Protein AF-A0A8C4NFA5-F1 (afdb_monomer_lite)

Secondary structure (DSSP, 8-state):
-HHHHHHHHHHHHHHHHHHHHHHHHHTTS--S-----PPP-------THHHHHHHHHHHHHHHHHHHHHHHHHHHHHHHHHHHHHHHHHHHHHHHHHHHHHHHHHHHHHHHHHHHHHHHHHHHHHHHHHHHHHHHHHHHHHHHHHHHHHHHHHHHHHHHHHHHHHHHHHHHHHHHHHHHHHHHHHHHHHHHHHHHHHHHHHHHHHHHHHHHHHHHHHSSPPPTTS----S--------HHHHTT--SS-HHHHHHHHHHHHTT-------------------------------------------------------------------------------------------

Radius of gyration: 75.17 Å; chains: 1; bounding box: 150×69×219 Å

Sequence (354 aa):
MLESFRERLVVVQQELTSGLKTLSEKSRDAKLKKHVQKPPREAGAGSASGAGAGILHRYEKSWAELQRQTDACAHFGEVVDENFQRLLEFVEKQWDKSKQLKHELQQLPTLSSELDAVALSLGKVAALCEEAEAQLVVLEDLCEECESRQRCGALDRDVEDGREVFRRKREALNGQLAGEHAGRVRDAERCQQRKLRERQKFFEEAFQQDVEHYLSAGLLYSYTDRQALGSISSMEVNVDLLEQMDILDNSDQEALDVFLNGGADGTSEATGPDSSQENSLEAPGPEQSRCSASSSSTLTPTSNPTSPAITTLCRPSTWEGNDRPTVQPLAEDVVVEDIVADSAATESDDCETA

Foldseek 3Di:
DVVVVVVVVVVVVVVVVVVVVVVVVVVPPPDDDPDDDDDDDDDDDDDPVVPVVVVVVVVVVVVVVVVVVVVVVVVVVVVVVVVVVVVVVVVVVVVVVVVVVVVVVVCVVVVVVVVVVVVVVVVVVVVVVVVVVVVVVVVVVVVVVVVVVVVVVVVVVVVVVVVVVVVVVVVVVVVVVVVVVVVVVVVVVVVVVVVVVVVVVVVVVVVVVQVVCCVVVVDGDDPPDDDDPPDPDDPPPPPVVVVVPPVDPVVVVVVVCCVVCVVDDDDDDDDDDDDDDDDDDDDDDDDDDDDDDDDDDDDDDDDDDDDDDDDDDDDDDDDDDDDDDDDDDDDDDDDDDDDDDDDDDDDDDDDDDD

pLDDT: mean 71.05, std 25.72, range [28.88, 98.75]

Structure (mmCIF, N/CA/C/O backbone):
data_AF-A0A8C4NFA5-F1
#
_entry.id   AF-A0A8C4NFA5-F1
#
loop_
_atom_site.group_PDB
_atom_site.id
_atom_site.type_symbol
_atom_site.label_atom_id
_atom_site.label_alt_id
_atom_site.label_comp_id
_atom_site.label_asym_id
_atom_site.label_entity_id
_atom_site.label_seq_id
_atom_site.pdbx_PDB_ins_code
_atom_site.Cartn_x
_atom_site.Cartn_y
_atom_site.Cartn_z
_atom_site.occupancy
_atom_site.B_iso_or_equiv
_atom_site.auth_seq_id
_atom_site.auth_comp_id
_atom_site.auth_asym_id
_atom_site.auth_atom_id
_atom_site.pdbx_PDB_model_num
ATOM 1 N N . MET A 1 1 ? 8.957 9.628 -51.117 1.00 54.47 1 MET A N 1
ATOM 2 C CA . MET A 1 1 ? 10.379 10.073 -51.113 1.00 54.47 1 MET A CA 1
ATOM 3 C C . MET A 1 1 ? 11.171 9.400 -52.229 1.00 54.47 1 MET A C 1
ATOM 5 O O . MET A 1 1 ? 11.945 10.088 -52.880 1.00 54.47 1 MET A O 1
ATOM 9 N N . LEU A 1 2 ? 10.971 8.100 -52.486 1.00 63.25 2 LEU A N 1
ATOM 10 C CA . LEU A 1 2 ? 11.658 7.391 -53.572 1.00 63.25 2 LEU A CA 1
ATOM 11 C C . LEU A 1 2 ? 11.249 7.876 -54.981 1.00 63.25 2 LEU A C 1
ATOM 13 O O . LEU A 1 2 ? 12.116 7.906 -55.852 1.00 63.25 2 LEU A O 1
ATOM 17 N N . GLU A 1 3 ? 10.011 8.355 -55.191 1.00 68.62 3 GLU A N 1
ATOM 18 C CA . GLU A 1 3 ? 9.575 9.029 -56.435 1.00 68.62 3 GLU A CA 1
ATOM 19 C C . GLU A 1 3 ? 10.584 10.076 -56.905 1.00 68.62 3 GLU A C 1
ATOM 21 O O . GLU A 1 3 ? 11.129 9.949 -57.997 1.00 68.62 3 GLU A O 1
ATOM 26 N N . SER A 1 4 ? 10.913 11.061 -56.063 1.00 73.19 4 SER A N 1
ATOM 27 C CA . SER A 1 4 ? 11.771 12.171 -56.489 1.00 73.19 4 SER A CA 1
ATOM 28 C C . SER A 1 4 ? 13.230 11.768 -56.691 1.00 73.19 4 SER A C 1
ATOM 30 O O . SER A 1 4 ? 13.986 12.517 -57.307 1.00 73.19 4 SER A O 1
ATOM 32 N N . PHE A 1 5 ? 13.658 10.596 -56.209 1.00 80.38 5 PHE A N 1
ATOM 33 C CA . PHE A 1 5 ? 14.942 10.011 -56.602 1.00 80.38 5 PHE A CA 1
ATOM 34 C C . PHE A 1 5 ? 14.840 9.342 -57.980 1.00 80.38 5 PHE A C 1
ATOM 36 O O . PHE A 1 5 ? 15.691 9.574 -58.836 1.00 80.38 5 PHE A O 1
ATOM 43 N N . ARG A 1 6 ? 13.764 8.584 -58.234 1.00 83.88 6 ARG A N 1
ATOM 44 C CA . ARG A 1 6 ? 13.480 7.955 -59.534 1.00 83.88 6 ARG A CA 1
ATOM 45 C C . ARG A 1 6 ? 13.313 8.989 -60.654 1.00 83.88 6 ARG A C 1
ATOM 47 O O . ARG A 1 6 ? 13.860 8.798 -61.734 1.00 83.88 6 ARG A O 1
ATOM 54 N N . GLU A 1 7 ? 12.613 10.088 -60.393 1.00 86.00 7 GLU A N 1
ATOM 55 C CA . GLU A 1 7 ? 12.450 11.216 -61.320 1.00 86.00 7 GLU A CA 1
ATOM 56 C C . GLU A 1 7 ? 13.800 11.857 -61.663 1.00 86.00 7 GLU A C 1
ATOM 58 O O . GLU A 1 7 ? 14.141 11.984 -62.839 1.00 86.00 7 GLU A O 1
ATOM 63 N N . ARG A 1 8 ? 14.620 12.177 -60.649 1.00 85.31 8 ARG A N 1
ATOM 64 C CA . ARG A 1 8 ? 15.973 12.722 -60.855 1.00 85.31 8 ARG A CA 1
ATOM 65 C C . ARG A 1 8 ? 16.880 11.756 -61.623 1.00 85.31 8 ARG A C 1
ATOM 67 O O . ARG A 1 8 ? 17.633 12.206 -62.482 1.00 85.31 8 ARG A O 1
ATOM 74 N N . LEU A 1 9 ? 16.768 10.446 -61.392 1.00 85.50 9 LEU A N 1
ATOM 75 C CA . LEU A 1 9 ? 17.510 9.436 -62.152 1.00 85.50 9 LEU A CA 1
ATOM 76 C C . LEU A 1 9 ? 17.113 9.427 -63.641 1.00 85.50 9 LEU A C 1
ATOM 78 O O . LEU A 1 9 ? 17.987 9.353 -64.503 1.00 85.50 9 LEU A O 1
ATOM 82 N N . VAL A 1 10 ? 15.817 9.556 -63.955 1.00 84.25 10 VAL A N 1
ATOM 83 C CA . VAL A 1 10 ? 15.324 9.643 -65.344 1.00 84.25 10 VAL A CA 1
ATOM 84 C C . VAL A 1 10 ? 15.795 10.928 -66.031 1.00 84.25 10 VAL A C 1
ATOM 86 O O . VAL A 1 10 ? 16.193 10.869 -67.194 1.00 84.25 10 VAL A O 1
ATOM 89 N N . VAL A 1 11 ? 15.819 12.067 -65.329 1.00 85.81 11 VAL A N 1
ATOM 90 C CA . VAL A 1 11 ? 16.368 13.329 -65.867 1.00 85.81 11 VAL A CA 1
ATOM 91 C C . VAL A 1 11 ? 17.857 13.178 -66.199 1.00 85.81 11 VAL A C 1
ATOM 93 O O . VAL A 1 11 ? 18.251 13.429 -67.336 1.00 85.81 11 VAL A O 1
ATOM 96 N N . VAL A 1 12 ? 18.671 12.664 -65.270 1.00 85.69 12 VAL A N 1
ATOM 97 C CA . VAL A 1 12 ? 20.110 12.417 -65.503 1.00 85.69 12 VAL A CA 1
ATOM 98 C C . VAL A 1 12 ? 20.336 11.440 -66.667 1.00 85.69 12 VAL A C 1
ATOM 100 O O . VAL A 1 12 ? 21.230 11.646 -67.490 1.00 85.69 12 VAL A O 1
ATOM 103 N N . GLN A 1 13 ? 19.500 10.405 -66.800 1.00 83.50 13 GLN A N 1
ATOM 104 C CA . GLN A 1 13 ? 19.561 9.474 -67.930 1.00 83.50 13 GLN A CA 1
ATOM 105 C C . GLN A 1 13 ? 19.227 10.159 -69.270 1.00 83.50 13 GLN A C 1
ATOM 107 O O . GLN A 1 13 ? 19.862 9.859 -70.287 1.00 83.50 13 GLN A O 1
ATOM 112 N N . GLN A 1 14 ? 18.269 11.091 -69.295 1.00 82.56 14 GLN A N 1
ATOM 113 C CA . GLN A 1 14 ? 17.952 11.881 -70.489 1.00 82.56 14 GLN A CA 1
ATOM 114 C C . GLN A 1 14 ? 19.078 12.858 -70.855 1.00 82.56 14 GLN A C 1
ATOM 116 O O . GLN A 1 14 ? 19.437 12.926 -72.032 1.00 82.56 14 GLN A O 1
ATOM 121 N N . GLU A 1 15 ? 19.678 13.551 -69.883 1.00 84.06 15 GLU A N 1
ATOM 122 C CA . GLU A 1 15 ? 20.789 14.487 -70.120 1.00 84.06 15 GLU A CA 1
ATOM 123 C C . GLU A 1 15 ? 22.065 13.784 -70.605 1.00 84.06 15 GLU A C 1
ATOM 125 O O . GLU A 1 15 ? 22.699 14.240 -71.557 1.00 84.06 15 GLU A O 1
ATOM 130 N N . LEU A 1 16 ? 22.403 12.614 -70.052 1.00 79.88 16 LEU A N 1
ATOM 131 C CA . LEU A 1 16 ? 23.483 11.779 -70.593 1.00 79.88 16 LEU A CA 1
ATOM 132 C C . LEU A 1 16 ? 23.184 11.328 -72.033 1.00 79.88 16 LEU A C 1
ATOM 134 O O . LEU A 1 16 ? 24.069 11.341 -72.890 1.00 79.88 16 LEU A O 1
ATOM 138 N N . THR A 1 17 ? 21.929 10.980 -72.333 1.00 78.75 17 THR A N 1
ATOM 139 C CA . THR A 1 17 ? 21.516 10.534 -73.674 1.00 78.75 17 THR A CA 1
ATOM 140 C C . THR A 1 17 ? 21.526 11.674 -74.705 1.00 78.75 17 THR A C 1
ATOM 142 O O . THR A 1 17 ? 21.857 11.441 -75.871 1.00 78.75 17 THR A O 1
ATOM 145 N N . SER A 1 18 ? 21.189 12.909 -74.319 1.00 74.81 18 SER A N 1
ATOM 146 C CA . SER A 1 18 ? 21.261 14.085 -75.202 1.00 74.81 18 SER A CA 1
ATOM 147 C C . SER A 1 18 ? 22.700 14.596 -75.366 1.00 74.81 18 SER A C 1
ATOM 149 O O . SER A 1 18 ? 23.118 14.901 -76.488 1.00 74.81 18 SER A O 1
ATOM 151 N N . GLY A 1 19 ? 23.502 14.577 -74.297 1.00 75.50 19 GLY A N 1
ATOM 152 C CA . GLY A 1 19 ? 24.940 14.848 -74.339 1.00 75.50 19 GLY A CA 1
ATOM 153 C C . GLY A 1 19 ? 25.680 13.907 -75.295 1.00 75.50 19 GLY A C 1
ATOM 154 O O . GLY A 1 19 ? 26.418 14.363 -76.169 1.00 75.50 19 GLY A O 1
ATOM 155 N N . LEU A 1 20 ? 25.409 12.599 -75.226 1.00 73.81 20 LEU A N 1
ATOM 156 C CA . LEU A 1 20 ? 26.038 11.622 -76.121 1.00 73.81 20 LEU A CA 1
ATOM 157 C C . LEU A 1 20 ? 25.644 11.831 -77.596 1.00 73.81 20 LEU A C 1
ATOM 159 O O . LEU A 1 20 ? 26.489 11.702 -78.485 1.00 73.81 20 LEU A O 1
ATOM 163 N N . LYS A 1 21 ? 24.387 12.209 -77.874 1.00 72.75 21 LYS A N 1
ATOM 164 C CA . LYS A 1 21 ? 23.922 12.535 -79.236 1.00 72.75 21 LYS A CA 1
ATOM 165 C C . LYS A 1 21 ? 24.645 13.755 -79.810 1.00 72.75 21 LYS A C 1
ATOM 167 O O . LYS A 1 21 ? 25.192 13.663 -80.905 1.00 72.75 21 LYS A O 1
ATOM 172 N N . THR A 1 22 ? 24.727 14.855 -79.059 1.00 64.88 22 THR A N 1
ATOM 173 C CA . THR A 1 22 ? 25.394 16.089 -79.527 1.00 64.88 22 THR A CA 1
ATOM 174 C C . THR A 1 22 ? 26.915 15.949 -79.691 1.00 64.88 22 THR A C 1
ATOM 176 O O . THR A 1 22 ? 27.519 16.687 -80.472 1.00 64.88 22 THR A O 1
ATOM 179 N N . LEU A 1 23 ? 27.548 14.980 -79.017 1.00 53.53 23 LEU A N 1
ATOM 180 C CA . LEU A 1 23 ? 28.933 14.572 -79.284 1.00 53.53 23 LEU A CA 1
ATOM 181 C C . LEU A 1 23 ? 29.053 13.675 -80.529 1.00 53.53 23 LEU A C 1
ATOM 183 O O . LEU A 1 23 ? 29.966 13.864 -81.333 1.00 53.53 23 LEU A O 1
ATOM 187 N N . SER A 1 24 ? 28.122 12.734 -80.725 1.00 58.88 24 SER A N 1
ATOM 188 C CA . SER A 1 24 ? 28.089 11.854 -81.903 1.00 58.88 24 SER A CA 1
ATOM 189 C C . SER A 1 24 ? 27.888 12.633 -83.209 1.00 58.88 24 SER A C 1
ATOM 191 O O . SER A 1 24 ? 28.527 12.334 -84.218 1.00 58.88 24 SER A O 1
ATOM 193 N N . GLU A 1 25 ? 27.055 13.671 -83.185 1.00 53.72 25 GLU A N 1
ATOM 194 C CA . GLU A 1 25 ? 26.749 14.516 -84.343 1.00 53.72 25 GLU A CA 1
ATOM 195 C C . GLU A 1 25 ? 27.995 15.283 -84.824 1.00 53.72 25 GLU A C 1
ATOM 197 O O . GLU A 1 25 ? 28.396 15.155 -85.982 1.00 53.72 25 GLU A O 1
ATOM 202 N N . LYS A 1 26 ? 28.726 15.921 -83.895 1.00 56.84 26 LYS A N 1
ATOM 203 C CA . LYS A 1 26 ? 30.009 16.609 -84.158 1.00 56.84 26 LYS A CA 1
ATOM 204 C C . LYS A 1 26 ? 31.111 15.701 -84.722 1.00 56.84 26 LYS A C 1
ATOM 206 O O . LYS A 1 26 ? 32.089 16.204 -85.271 1.00 56.84 26 LYS A O 1
ATOM 211 N N . SER A 1 27 ? 30.976 14.377 -84.613 1.00 48.59 27 SER A N 1
ATOM 212 C CA . SER A 1 27 ? 31.924 13.420 -85.196 1.00 48.59 27 SER A CA 1
ATOM 213 C C . SER A 1 27 ? 31.733 13.220 -86.709 1.00 48.59 27 SER A C 1
ATOM 215 O O . SER A 1 27 ? 32.665 12.756 -87.372 1.00 48.59 27 SER A O 1
ATOM 217 N N . ARG A 1 28 ? 30.564 13.557 -87.280 1.00 52.34 28 ARG A N 1
ATOM 218 C CA . ARG A 1 28 ? 30.218 13.210 -88.674 1.00 52.34 28 ARG A CA 1
ATOM 219 C C . ARG A 1 28 ? 30.676 14.253 -89.701 1.00 52.34 28 ARG A C 1
ATOM 221 O O . ARG A 1 28 ? 31.079 13.861 -90.794 1.00 52.34 28 ARG A O 1
ATOM 228 N N . ASP A 1 29 ? 30.720 15.535 -89.337 1.00 46.94 29 ASP A N 1
ATOM 229 C CA . ASP A 1 29 ? 31.103 16.638 -90.242 1.00 46.94 29 ASP A CA 1
ATOM 230 C C . ASP A 1 29 ? 32.620 16.836 -90.430 1.00 46.94 29 ASP A C 1
ATOM 232 O O . ASP A 1 29 ? 33.057 17.623 -91.270 1.00 46.94 29 ASP A O 1
ATOM 236 N N . ALA A 1 30 ? 33.463 16.080 -89.722 1.00 45.16 30 ALA A N 1
ATOM 237 C CA . ALA A 1 30 ? 34.927 16.179 -89.795 1.00 45.16 30 ALA A CA 1
ATOM 238 C C . ALA A 1 30 ? 35.555 15.606 -91.097 1.00 45.16 30 ALA A C 1
ATOM 240 O O . ALA A 1 30 ? 36.697 15.136 -91.091 1.00 45.16 30 ALA A O 1
ATOM 241 N N . LYS A 1 31 ? 34.828 15.610 -92.226 1.00 48.91 31 LYS A N 1
ATOM 242 C CA . LYS A 1 31 ? 35.268 15.044 -93.516 1.00 48.91 31 LYS A CA 1
ATOM 243 C C . LYS A 1 31 ? 34.867 15.879 -94.743 1.00 48.91 31 LYS A C 1
ATOM 245 O O . LYS A 1 31 ? 34.030 15.446 -95.525 1.00 48.91 31 LYS A O 1
ATOM 250 N N . LEU A 1 32 ? 35.580 16.981 -95.006 1.00 50.31 32 LEU A N 1
ATOM 251 C CA . LEU A 1 32 ? 36.125 17.283 -96.348 1.00 50.31 32 LEU A CA 1
ATOM 252 C C . LEU A 1 32 ? 37.180 18.413 -96.307 1.00 50.31 32 LEU A C 1
ATOM 254 O O . LEU A 1 32 ? 37.221 19.194 -95.366 1.00 50.31 32 LEU A O 1
ATOM 258 N N . LYS A 1 33 ? 38.002 18.515 -97.368 1.00 41.97 33 LYS A N 1
ATOM 259 C CA . LYS A 1 33 ? 39.080 19.514 -97.602 1.00 41.97 33 LYS A CA 1
ATOM 260 C C . LYS A 1 33 ? 40.371 19.388 -96.765 1.00 41.97 33 LYS A C 1
ATOM 262 O O . LYS A 1 33 ? 40.775 20.318 -96.074 1.00 41.97 33 LYS A O 1
ATOM 267 N N . LYS A 1 34 ? 41.145 18.318 -96.992 1.00 42.59 34 LYS A N 1
ATOM 268 C CA . LYS A 1 34 ? 42.612 18.375 -96.811 1.00 42.59 34 LYS A CA 1
ATOM 269 C C . LYS A 1 34 ? 43.260 18.880 -98.107 1.00 42.59 34 LYS A C 1
ATOM 271 O O . LYS A 1 34 ? 43.499 18.098 -99.023 1.00 42.59 34 LYS A O 1
ATOM 276 N N . HIS A 1 35 ? 43.483 20.191 -98.209 1.00 35.03 35 HIS A N 1
ATOM 277 C CA . HIS A 1 35 ? 44.124 20.807 -99.378 1.00 35.03 35 HIS A CA 1
ATOM 278 C C . HIS A 1 35 ? 45.568 20.301 -99.525 1.00 35.03 35 HIS A C 1
ATOM 280 O O . HIS A 1 35 ? 46.355 20.377 -98.583 1.00 35.03 35 HIS A O 1
ATOM 286 N N . VAL A 1 36 ? 45.942 19.815 -100.710 1.00 43.31 36 VAL A N 1
ATOM 287 C CA . VAL A 1 36 ? 47.321 19.395 -100.995 1.00 43.31 36 VAL A CA 1
ATOM 288 C C . VAL A 1 36 ? 48.188 20.632 -101.221 1.00 43.31 36 VAL A C 1
ATOM 290 O O . VAL A 1 36 ? 47.992 21.357 -102.192 1.00 43.31 36 VAL A O 1
ATOM 293 N N . GLN A 1 37 ? 49.164 20.873 -100.348 1.00 41.41 37 GLN A N 1
ATOM 294 C CA . GLN A 1 37 ? 50.324 21.707 -100.666 1.00 41.41 37 GLN A CA 1
ATOM 295 C C . GLN A 1 37 ? 51.591 20.864 -100.509 1.00 41.41 37 GLN A C 1
ATOM 297 O O . GLN A 1 37 ? 51.760 20.155 -99.517 1.00 41.41 37 GLN A O 1
ATOM 302 N N . LYS A 1 38 ? 52.464 20.918 -101.519 1.00 40.91 38 LYS A N 1
ATOM 303 C CA . LYS A 1 38 ? 53.808 20.335 -101.459 1.00 40.91 38 LYS A CA 1
ATOM 304 C C . LYS A 1 38 ? 54.708 21.230 -100.595 1.00 40.91 38 LYS A C 1
ATOM 306 O O . LYS A 1 38 ? 54.716 22.435 -100.847 1.00 40.91 38 LYS A O 1
ATOM 311 N N . PRO A 1 39 ? 55.556 20.687 -99.707 1.00 46.69 39 PRO A N 1
ATOM 312 C CA . PRO A 1 39 ? 56.836 21.326 -99.429 1.00 46.69 39 PRO A CA 1
ATOM 313 C C . PRO A 1 39 ? 57.762 21.191 -100.663 1.00 46.69 39 PRO A C 1
ATOM 315 O O . PRO A 1 39 ? 57.641 20.207 -101.404 1.00 46.69 39 PRO A O 1
ATOM 318 N N . PRO A 1 40 ? 58.679 22.144 -100.918 1.00 44.56 40 PRO A N 1
ATOM 319 C CA . PRO A 1 40 ? 59.698 22.010 -101.960 1.00 44.56 40 PRO A CA 1
ATOM 320 C C . PRO A 1 40 ? 60.641 20.819 -101.736 1.00 44.56 40 PRO A C 1
ATOM 322 O O . PRO A 1 40 ? 60.673 20.207 -100.668 1.00 44.56 40 PRO A O 1
ATOM 325 N N . ARG A 1 41 ? 61.410 20.486 -102.774 1.00 44.88 41 ARG A N 1
ATOM 326 C CA . ARG A 1 41 ? 62.263 19.297 -102.854 1.00 44.88 41 ARG A CA 1
ATOM 327 C C . ARG A 1 41 ? 63.715 19.717 -103.096 1.00 44.88 41 ARG A C 1
ATOM 329 O O . ARG A 1 41 ? 63.931 20.615 -103.899 1.00 44.88 41 ARG A O 1
ATOM 336 N N . GLU A 1 42 ? 64.649 18.997 -102.465 1.00 40.41 42 GLU A N 1
ATOM 337 C CA . GLU A 1 42 ? 66.115 19.112 -102.623 1.00 40.41 42 GLU A CA 1
ATOM 338 C C . GLU A 1 42 ? 66.742 20.458 -102.155 1.00 40.41 42 GLU A C 1
ATOM 340 O O . GLU A 1 42 ? 66.080 21.486 -102.116 1.00 40.41 42 GLU A O 1
ATOM 345 N N . ALA A 1 43 ? 67.999 20.522 -101.694 1.00 40.84 43 ALA A N 1
ATOM 346 C CA . ALA A 1 43 ? 69.003 19.472 -101.468 1.00 40.84 43 ALA A CA 1
ATOM 347 C C . ALA A 1 43 ? 69.728 19.669 -100.117 1.00 40.84 43 ALA A C 1
ATOM 349 O O . ALA A 1 43 ? 69.854 20.787 -99.626 1.00 40.84 43 ALA A O 1
ATOM 350 N N . GLY A 1 44 ? 70.244 18.581 -99.533 1.00 39.03 44 GLY A N 1
ATOM 351 C CA . GLY A 1 44 ? 70.988 18.612 -98.268 1.00 39.03 44 GLY A CA 1
ATOM 352 C C . GLY A 1 44 ? 71.562 17.242 -97.915 1.00 39.03 44 GLY A C 1
ATOM 353 O O . GLY A 1 44 ? 70.943 16.474 -97.184 1.00 39.03 44 GLY A O 1
ATOM 354 N N . ALA A 1 45 ? 72.724 16.903 -98.478 1.00 49.38 45 ALA A N 1
ATOM 355 C CA . ALA A 1 45 ? 73.351 15.595 -98.298 1.00 49.38 45 ALA A CA 1
ATOM 356 C C . ALA A 1 45 ? 74.033 15.473 -96.918 1.00 49.38 45 ALA A C 1
ATOM 358 O O . ALA A 1 45 ? 75.214 15.774 -96.769 1.00 49.38 45 ALA A O 1
ATOM 359 N N . GLY A 1 46 ? 73.281 15.016 -95.913 1.00 45.47 46 GLY A N 1
ATOM 360 C CA . GLY A 1 46 ? 73.780 14.676 -94.577 1.00 45.47 46 GLY A CA 1
ATOM 361 C C . GLY A 1 46 ? 73.399 13.244 -94.196 1.00 45.47 46 GLY A C 1
ATOM 362 O O . GLY A 1 46 ? 72.219 12.913 -94.195 1.00 45.47 46 GLY A O 1
ATOM 363 N N . SER A 1 47 ? 74.407 12.410 -93.914 1.00 52.00 47 SER A N 1
ATOM 364 C CA . SER A 1 47 ? 74.355 10.971 -93.578 1.00 52.00 47 SER A CA 1
ATOM 365 C C . SER A 1 47 ? 72.974 10.350 -93.286 1.00 52.00 47 SER A C 1
ATOM 367 O O . SER A 1 47 ? 72.351 10.607 -92.252 1.00 52.00 47 SER A O 1
ATOM 369 N N . ALA A 1 48 ? 72.566 9.393 -94.130 1.00 55.50 48 ALA A N 1
ATOM 370 C CA . ALA A 1 48 ? 71.348 8.595 -93.945 1.00 55.50 48 ALA A CA 1
ATOM 371 C C . ALA A 1 48 ? 71.317 7.782 -92.628 1.00 55.50 48 ALA A C 1
ATOM 373 O O . ALA A 1 48 ? 70.249 7.335 -92.209 1.00 55.50 48 ALA A O 1
ATOM 374 N N . SER A 1 49 ? 72.456 7.642 -91.936 1.00 57.19 49 SER A N 1
ATOM 375 C CA . SER A 1 49 ? 72.556 6.959 -90.639 1.00 57.19 49 SER A CA 1
ATOM 376 C C . SER A 1 49 ? 71.742 7.623 -89.516 1.00 57.19 49 SER A C 1
ATOM 378 O O . SER A 1 49 ? 71.460 6.971 -88.514 1.00 57.19 49 SER A O 1
ATOM 380 N N . GLY A 1 50 ? 71.354 8.899 -89.652 1.00 62.50 50 GLY A N 1
ATOM 381 C CA . GLY A 1 50 ? 70.572 9.610 -88.629 1.00 62.50 50 GLY A CA 1
ATOM 382 C C . GLY A 1 50 ? 69.065 9.311 -88.638 1.00 62.50 50 GLY A C 1
ATOM 383 O O . GLY A 1 50 ? 68.398 9.473 -87.616 1.00 62.50 50 GLY A O 1
ATOM 384 N N . ALA A 1 51 ? 68.508 8.858 -89.767 1.00 70.19 51 ALA A N 1
ATOM 385 C CA . ALA A 1 51 ? 67.056 8.739 -89.935 1.00 70.19 51 ALA A CA 1
ATOM 386 C C . ALA A 1 51 ? 66.432 7.654 -89.037 1.00 70.19 51 ALA A C 1
ATOM 388 O O . ALA A 1 51 ? 65.385 7.882 -88.432 1.00 70.19 51 ALA A O 1
ATOM 389 N N . GLY A 1 52 ? 67.097 6.500 -88.900 1.00 80.00 52 GLY A N 1
ATOM 390 C CA . GLY A 1 52 ? 66.646 5.412 -88.023 1.00 80.00 52 GLY A CA 1
ATOM 391 C C . GLY A 1 52 ? 66.644 5.808 -86.543 1.00 80.00 52 GLY A C 1
ATOM 392 O O . GLY A 1 52 ? 65.657 5.580 -85.848 1.00 80.00 52 GLY A O 1
ATOM 393 N N . ALA A 1 53 ? 67.698 6.491 -86.082 1.00 83.81 53 ALA A N 1
ATOM 394 C CA . ALA A 1 53 ? 67.787 7.000 -84.712 1.00 83.81 53 ALA A CA 1
ATOM 395 C C . ALA A 1 53 ? 66.665 8.008 -84.396 1.00 83.81 53 ALA A C 1
ATOM 397 O O . ALA A 1 53 ? 66.029 7.923 -83.348 1.00 83.81 53 ALA A O 1
ATOM 398 N N . GLY A 1 54 ? 66.348 8.909 -85.336 1.00 86.94 54 GLY A N 1
ATOM 399 C CA . GLY A 1 54 ? 65.241 9.862 -85.193 1.00 86.94 54 GLY A CA 1
ATOM 400 C C . GLY A 1 54 ? 63.844 9.224 -85.150 1.00 86.94 54 GLY A C 1
ATOM 401 O O . GLY A 1 54 ? 62.917 9.835 -84.616 1.00 86.94 54 GLY A O 1
ATOM 402 N N . ILE A 1 55 ? 63.681 8.008 -85.683 1.00 88.25 55 ILE A N 1
ATOM 403 C CA . ILE A 1 55 ? 62.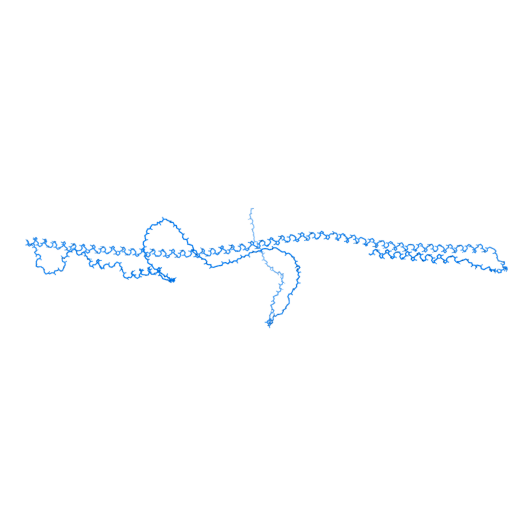447 7.213 -85.572 1.00 88.25 55 ILE A CA 1
ATOM 404 C C . ILE A 1 55 ? 62.409 6.475 -84.227 1.00 88.25 55 ILE A C 1
ATOM 406 O O . ILE A 1 55 ? 61.399 6.551 -83.531 1.00 88.25 55 ILE A O 1
ATOM 410 N N . LEU A 1 56 ? 63.509 5.828 -83.826 1.00 91.81 56 LEU A N 1
ATOM 411 C CA . LEU A 1 56 ? 63.616 5.132 -82.538 1.00 91.81 56 LEU A CA 1
ATOM 412 C C . LEU A 1 56 ? 63.360 6.078 -81.359 1.00 91.81 56 LEU A C 1
ATOM 414 O O . LEU A 1 56 ? 62.461 5.812 -80.571 1.00 91.81 56 LEU A O 1
ATOM 418 N N . HIS A 1 57 ? 64.023 7.237 -81.315 1.00 90.75 57 HIS A N 1
ATOM 419 C CA . HIS A 1 57 ? 63.823 8.254 -80.272 1.00 90.75 57 HIS A CA 1
ATOM 420 C C . HIS A 1 57 ? 62.378 8.806 -80.219 1.00 90.75 57 HIS A C 1
ATOM 422 O O . HIS A 1 57 ? 61.891 9.228 -79.170 1.00 90.75 57 HIS A O 1
ATOM 428 N N . ARG A 1 58 ? 61.634 8.784 -81.339 1.00 92.44 58 ARG A N 1
ATOM 429 C CA . ARG A 1 58 ? 60.197 9.129 -81.345 1.00 92.44 58 ARG A CA 1
ATOM 430 C C . ARG A 1 58 ? 59.338 8.034 -80.718 1.00 92.44 58 ARG A C 1
ATOM 432 O O . ARG A 1 58 ? 58.408 8.369 -79.983 1.00 92.44 58 ARG A O 1
ATOM 439 N N . TYR A 1 59 ? 59.627 6.763 -80.999 1.00 94.38 59 TYR A N 1
ATOM 440 C CA . TYR A 1 59 ? 58.936 5.637 -80.365 1.00 94.38 59 TYR A CA 1
ATOM 441 C C . TYR A 1 59 ? 59.273 5.536 -78.878 1.00 94.38 59 TYR A C 1
ATOM 443 O O . TYR A 1 59 ? 58.354 5.435 -78.077 1.00 94.38 59 TYR A O 1
ATOM 451 N N . GLU A 1 60 ? 60.545 5.675 -78.508 1.00 94.88 60 GLU A N 1
ATOM 452 C CA . GLU A 1 60 ? 61.033 5.772 -77.127 1.00 94.88 60 GLU A CA 1
ATOM 453 C C . GLU A 1 60 ? 60.282 6.859 -76.347 1.00 94.88 60 GLU A C 1
ATOM 455 O O . GLU A 1 60 ? 59.648 6.567 -75.335 1.00 94.88 60 GLU A O 1
ATOM 460 N N . LYS A 1 61 ? 60.238 8.095 -76.867 1.00 95.19 61 LYS A N 1
ATOM 461 C CA . LYS A 1 61 ? 59.495 9.192 -76.229 1.00 95.19 61 LYS A CA 1
ATOM 462 C C . LYS A 1 61 ? 57.985 8.934 -76.148 1.00 95.19 61 LYS A C 1
ATOM 464 O O . LYS A 1 61 ? 57.362 9.313 -75.160 1.00 95.19 61 LYS A O 1
ATOM 469 N N . SER A 1 62 ? 57.387 8.315 -77.167 1.00 94.25 62 SER A N 1
ATOM 470 C CA . SER A 1 62 ? 55.947 7.999 -77.166 1.00 94.25 62 SER A CA 1
ATOM 471 C C . SER A 1 62 ? 55.606 6.860 -76.200 1.00 94.25 62 SER A C 1
ATOM 473 O O . SER A 1 62 ? 54.544 6.879 -75.589 1.00 94.25 62 SER A O 1
ATOM 475 N N . TRP A 1 63 ? 56.509 5.893 -76.037 1.00 95.94 63 TRP A N 1
ATOM 476 C CA . TRP A 1 63 ? 56.375 4.783 -75.098 1.00 95.94 63 TRP A CA 1
ATOM 477 C C . TRP A 1 63 ? 56.580 5.246 -73.653 1.00 95.94 63 TRP A C 1
ATOM 479 O O . TRP A 1 63 ? 55.754 4.934 -72.803 1.00 95.94 63 TRP A O 1
ATOM 489 N N . ALA A 1 64 ? 57.589 6.083 -73.392 1.00 96.12 64 ALA A N 1
ATOM 490 C CA . ALA A 1 64 ? 57.794 6.711 -72.088 1.00 96.12 64 ALA A CA 1
ATOM 491 C C . ALA A 1 64 ? 56.600 7.592 -71.669 1.00 96.12 64 ALA A C 1
ATOM 493 O O . ALA A 1 64 ? 56.193 7.565 -70.512 1.00 96.12 64 ALA A O 1
ATOM 494 N N . GLU A 1 65 ? 55.994 8.334 -72.603 1.00 96.38 65 GLU A N 1
ATOM 495 C CA . GLU A 1 65 ? 54.768 9.099 -72.337 1.00 96.38 65 GLU A CA 1
ATOM 496 C C . GLU A 1 65 ? 53.555 8.190 -72.077 1.00 96.38 65 GLU A C 1
ATOM 498 O O . GLU A 1 65 ? 52.783 8.462 -71.161 1.00 96.38 65 GLU A O 1
ATOM 503 N N . LEU A 1 66 ? 53.399 7.089 -72.823 1.00 96.31 66 LEU A N 1
ATOM 504 C CA . LEU A 1 66 ? 52.334 6.108 -72.586 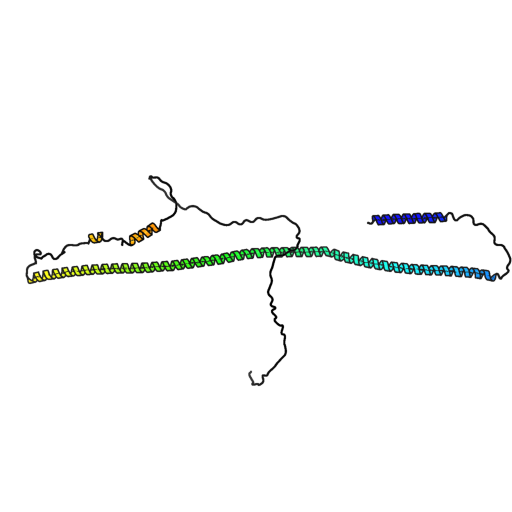1.00 96.31 66 LEU A CA 1
ATOM 505 C C . LEU A 1 66 ? 52.492 5.405 -71.229 1.00 96.31 66 LEU A C 1
ATOM 507 O O . LEU A 1 66 ? 51.502 5.214 -70.524 1.00 96.31 66 LEU A O 1
ATOM 511 N N . GLN A 1 67 ? 53.717 5.050 -70.837 1.00 96.31 67 GLN A N 1
ATOM 512 C CA . GLN A 1 67 ? 53.977 4.465 -69.526 1.00 96.31 67 GLN A CA 1
ATOM 513 C C . GLN A 1 67 ? 53.716 5.489 -68.415 1.00 96.31 67 GLN A C 1
ATOM 515 O O . GLN A 1 67 ? 52.935 5.198 -67.521 1.00 96.31 67 GLN A O 1
ATOM 520 N N . ARG A 1 68 ? 54.199 6.733 -68.545 1.00 96.75 68 ARG A N 1
ATOM 521 C CA . ARG A 1 68 ? 53.884 7.833 -67.612 1.00 96.75 68 ARG A CA 1
ATOM 522 C C . ARG A 1 68 ? 52.374 8.063 -67.446 1.00 96.75 68 ARG A C 1
ATOM 524 O O . ARG A 1 68 ? 51.920 8.385 -66.351 1.00 96.75 68 ARG A O 1
ATOM 531 N N . GLN A 1 69 ? 51.590 7.917 -68.518 1.00 96.69 69 GLN A N 1
ATOM 532 C CA . GLN A 1 69 ? 50.124 7.962 -68.455 1.00 96.69 69 GLN A CA 1
ATOM 533 C C . GLN A 1 69 ? 49.533 6.719 -67.772 1.00 96.69 69 GLN A C 1
ATOM 535 O O . GLN A 1 69 ? 48.599 6.853 -66.991 1.00 96.69 69 GLN A O 1
ATOM 540 N N . THR A 1 70 ? 50.093 5.534 -68.017 1.00 97.06 70 THR A N 1
ATOM 541 C CA . THR A 1 70 ? 49.676 4.272 -67.381 1.00 97.06 70 THR A CA 1
ATOM 542 C C . THR A 1 70 ? 49.921 4.307 -65.870 1.00 97.06 70 THR A C 1
ATOM 544 O O . THR A 1 70 ? 49.003 4.023 -65.105 1.00 97.06 70 THR A O 1
ATOM 547 N N . ASP A 1 71 ? 51.104 4.749 -65.440 1.00 96.44 71 ASP A N 1
ATOM 548 C CA . ASP A 1 71 ? 51.483 4.910 -64.032 1.00 96.44 71 ASP A CA 1
ATOM 549 C C . ASP A 1 71 ? 50.580 5.948 -63.334 1.00 96.44 71 ASP A C 1
ATOM 551 O O . ASP A 1 71 ? 50.091 5.724 -62.227 1.00 96.44 71 ASP A O 1
ATOM 555 N N . ALA A 1 72 ? 50.275 7.065 -64.009 1.00 96.25 72 ALA A N 1
ATOM 556 C CA . ALA A 1 72 ? 49.341 8.073 -63.504 1.00 96.25 72 ALA A CA 1
ATOM 557 C C . ALA A 1 72 ? 47.892 7.553 -63.407 1.00 96.25 72 ALA A C 1
ATOM 559 O O . ALA A 1 72 ? 47.174 7.909 -62.473 1.00 96.25 72 ALA A O 1
ATOM 560 N N . CYS A 1 73 ? 47.454 6.698 -64.337 1.00 96.31 73 CYS A N 1
ATOM 561 C CA . CYS A 1 73 ? 46.157 6.025 -64.260 1.00 96.31 73 CYS A CA 1
ATOM 562 C C . CYS A 1 73 ? 46.109 4.975 -63.139 1.00 96.31 73 CYS A C 1
ATOM 564 O O . CYS A 1 73 ? 45.071 4.860 -62.489 1.00 96.31 73 CYS A O 1
ATOM 566 N N . ALA A 1 74 ? 47.206 4.256 -62.879 1.00 97.56 74 ALA A N 1
ATOM 567 C CA . ALA A 1 74 ? 47.311 3.314 -61.765 1.00 97.56 74 ALA A CA 1
ATOM 568 C C . ALA A 1 74 ? 47.196 4.041 -60.415 1.00 97.56 74 ALA A C 1
ATOM 570 O O . ALA A 1 74 ? 46.283 3.746 -59.649 1.00 97.56 74 ALA A O 1
ATOM 571 N N . HIS A 1 75 ? 48.009 5.081 -60.190 1.00 97.00 75 HIS A N 1
ATOM 572 C CA . HIS A 1 75 ? 47.934 5.927 -58.992 1.00 97.00 75 HIS A CA 1
ATOM 573 C C . HIS A 1 75 ? 46.555 6.596 -58.830 1.00 97.00 75 HIS A C 1
ATOM 575 O O . HIS A 1 75 ? 46.057 6.766 -57.716 1.00 97.00 75 HIS A O 1
ATOM 581 N N . PHE A 1 76 ? 45.902 7.013 -59.921 1.00 97.38 76 PHE A N 1
ATOM 582 C CA . PHE A 1 76 ? 44.532 7.530 -59.835 1.00 97.38 76 PHE A CA 1
ATOM 583 C C . PHE A 1 76 ? 43.538 6.441 -59.399 1.00 97.38 76 PHE A C 1
ATOM 585 O O . PHE A 1 76 ? 42.657 6.714 -58.587 1.00 97.38 76 PHE A O 1
ATOM 592 N N . GLY A 1 77 ? 43.704 5.209 -59.890 1.00 97.94 77 GLY A N 1
ATOM 593 C CA . GLY A 1 77 ? 42.945 4.041 -59.444 1.00 97.94 77 GLY A CA 1
ATOM 594 C C . GLY A 1 77 ? 43.131 3.752 -57.954 1.00 97.94 77 GLY A C 1
ATOM 595 O O . GLY A 1 77 ? 42.138 3.614 -57.248 1.00 97.94 77 GLY A O 1
ATOM 596 N N . GLU A 1 78 ? 44.373 3.750 -57.465 1.00 97.75 78 GLU A N 1
ATOM 597 C CA . GLU A 1 78 ? 44.710 3.564 -56.044 1.00 97.75 78 GLU A CA 1
ATOM 598 C C . GLU A 1 78 ? 44.023 4.616 -55.158 1.00 97.75 78 GLU A C 1
ATOM 600 O O . GLU A 1 78 ? 43.318 4.266 -54.215 1.00 97.75 78 GLU A O 1
ATOM 605 N N . VAL A 1 79 ? 44.125 5.906 -55.505 1.00 97.81 79 VAL A N 1
ATOM 606 C CA . VAL A 1 79 ? 43.468 6.994 -54.753 1.00 97.81 79 VAL A CA 1
ATOM 607 C C . VAL A 1 79 ? 41.937 6.886 -54.787 1.00 97.81 79 VAL A C 1
ATOM 609 O O . VAL A 1 79 ? 41.271 7.254 -53.816 1.00 97.81 79 VAL A O 1
ATOM 612 N N . VAL A 1 80 ? 41.341 6.396 -55.877 1.00 98.00 80 VAL A N 1
ATOM 613 C CA . VAL A 1 80 ? 39.891 6.146 -55.936 1.00 98.00 80 VAL A CA 1
ATOM 614 C C . VAL A 1 80 ? 39.503 4.950 -55.063 1.00 98.00 80 VAL A C 1
ATOM 616 O O . VAL A 1 80 ? 38.516 5.050 -54.332 1.00 98.00 80 VAL A O 1
ATOM 619 N N . ASP A 1 81 ? 40.280 3.866 -55.081 1.00 97.88 81 ASP A N 1
ATOM 620 C CA . ASP A 1 81 ? 40.015 2.668 -54.281 1.00 97.88 81 ASP A CA 1
ATOM 621 C C . ASP A 1 81 ? 40.163 2.938 -52.778 1.00 97.88 81 ASP A C 1
ATOM 623 O O . ASP A 1 81 ? 39.244 2.638 -52.022 1.00 97.88 81 ASP A O 1
ATOM 627 N N . GLU A 1 82 ? 41.220 3.630 -52.335 1.00 98.00 82 GLU A N 1
ATOM 628 C CA . GLU A 1 82 ? 41.351 4.054 -50.933 1.00 98.00 82 GLU A CA 1
ATOM 629 C C . GLU A 1 82 ? 40.124 4.851 -50.451 1.00 98.00 82 GLU A C 1
ATOM 631 O O . GLU A 1 82 ? 39.642 4.678 -49.330 1.00 98.00 82 GLU A O 1
ATOM 636 N N . ASN A 1 83 ? 39.612 5.760 -51.286 1.00 97.69 83 ASN A N 1
ATOM 637 C CA . ASN A 1 83 ? 38.448 6.576 -50.947 1.00 97.69 83 ASN A CA 1
ATOM 638 C C . ASN A 1 83 ? 37.146 5.764 -50.961 1.00 97.69 83 ASN A C 1
ATOM 640 O O . ASN A 1 83 ? 36.244 6.047 -50.170 1.00 97.69 83 ASN A O 1
ATOM 644 N N . PHE A 1 84 ? 37.060 4.729 -51.799 1.00 98.12 84 PHE A N 1
ATOM 645 C CA . PHE A 1 84 ? 35.961 3.771 -51.784 1.00 98.12 84 PHE A CA 1
ATOM 646 C C . PHE A 1 84 ? 36.003 2.886 -50.528 1.00 98.12 84 PHE A C 1
ATOM 648 O O . PHE A 1 84 ? 34.985 2.770 -49.849 1.00 98.12 84 PHE A O 1
ATOM 655 N N . GLN A 1 85 ? 37.172 2.366 -50.139 1.00 98.31 85 GLN A N 1
ATOM 656 C CA . GLN A 1 85 ? 37.376 1.619 -48.889 1.00 98.31 85 GLN A CA 1
ATOM 657 C C . GLN A 1 85 ? 36.983 2.456 -47.658 1.00 98.31 85 GLN A C 1
ATOM 659 O O . GLN A 1 85 ? 36.166 2.016 -46.848 1.00 98.31 85 GLN A O 1
ATOM 664 N N . ARG A 1 86 ? 37.463 3.708 -47.561 1.00 98.00 86 ARG A N 1
ATOM 665 C CA . ARG A 1 86 ? 37.084 4.660 -46.492 1.00 98.00 86 ARG A CA 1
ATOM 666 C C . ARG A 1 86 ? 35.569 4.887 -46.418 1.00 98.00 86 ARG A C 1
ATOM 668 O O . ARG A 1 86 ? 35.018 5.022 -45.323 1.00 98.00 86 ARG A O 1
ATOM 675 N N . LEU A 1 87 ? 34.890 4.936 -47.568 1.00 97.88 87 LEU A N 1
ATOM 676 C CA . LEU A 1 87 ? 33.437 5.092 -47.641 1.00 97.88 87 LEU A CA 1
ATOM 677 C C . LEU A 1 87 ? 32.693 3.809 -47.240 1.00 97.88 87 LEU A C 1
ATOM 679 O O . LEU A 1 87 ? 31.699 3.907 -46.521 1.00 97.88 87 LEU A O 1
ATOM 683 N N . LEU A 1 88 ? 33.169 2.627 -47.646 1.00 97.94 88 LEU A N 1
ATOM 684 C CA . LEU A 1 88 ? 32.614 1.338 -47.215 1.00 97.94 88 LEU A CA 1
ATOM 685 C C . LEU A 1 88 ? 32.715 1.181 -45.695 1.00 97.94 88 LEU A C 1
ATOM 687 O O . LEU A 1 88 ? 31.688 0.998 -45.045 1.00 97.94 88 LEU A O 1
ATOM 691 N N . GLU A 1 89 ? 33.905 1.381 -45.120 1.00 98.19 89 GLU A N 1
ATOM 692 C CA . GLU A 1 89 ? 34.114 1.373 -43.667 1.00 98.19 89 GLU A CA 1
ATOM 693 C C . GLU A 1 89 ? 33.158 2.331 -42.941 1.00 98.19 89 GLU A C 1
ATOM 695 O O . GLU A 1 89 ? 32.632 2.013 -41.874 1.00 98.19 89 GLU A O 1
ATOM 700 N N . PHE A 1 90 ? 32.944 3.533 -43.487 1.00 97.94 90 PHE A N 1
ATOM 701 C CA . PHE A 1 90 ? 32.007 4.495 -42.912 1.00 97.94 90 PHE A CA 1
ATOM 702 C C . PHE A 1 90 ? 30.565 3.976 -42.970 1.00 97.94 90 PHE A C 1
ATOM 704 O O . PHE A 1 90 ? 29.865 4.035 -41.960 1.00 97.94 90 PHE A O 1
ATOM 711 N N . VAL A 1 91 ? 30.120 3.451 -44.115 1.00 97.81 91 VAL A N 1
ATOM 712 C CA . VAL A 1 91 ? 28.765 2.904 -44.289 1.00 97.81 91 VAL A CA 1
ATOM 713 C C . VAL A 1 91 ? 28.526 1.715 -43.357 1.00 97.81 91 VAL A C 1
ATOM 715 O O . VAL A 1 91 ? 27.487 1.678 -42.700 1.00 97.81 91 VAL A O 1
ATOM 718 N N . GLU A 1 92 ? 29.488 0.804 -43.211 1.00 98.19 92 GLU A N 1
ATOM 719 C CA . GLU A 1 92 ? 29.423 -0.315 -42.261 1.00 98.19 92 GLU A CA 1
ATOM 720 C C . GLU A 1 92 ? 29.310 0.181 -40.812 1.00 98.19 92 GLU A C 1
ATOM 722 O O . GLU A 1 92 ? 28.389 -0.209 -40.092 1.00 98.19 92 GLU A O 1
ATOM 727 N N . LYS A 1 93 ? 30.142 1.152 -40.408 1.00 98.06 93 LYS A N 1
ATOM 728 C CA . LYS A 1 93 ? 30.085 1.768 -39.068 1.00 98.06 93 LYS A CA 1
ATOM 729 C C . LYS A 1 93 ? 28.770 2.510 -38.792 1.00 98.06 93 LYS A C 1
ATOM 731 O O . LYS A 1 93 ? 28.386 2.633 -37.629 1.00 98.06 93 LYS A O 1
ATOM 736 N N . GLN A 1 94 ? 28.069 3.022 -39.808 1.00 97.62 94 GLN A N 1
ATOM 737 C CA . GLN A 1 94 ? 26.711 3.571 -39.639 1.00 97.62 94 GLN A CA 1
ATOM 738 C C . GLN A 1 94 ? 25.639 2.471 -39.621 1.00 97.62 94 GLN A C 1
ATOM 740 O O . GLN A 1 94 ? 24.670 2.568 -38.867 1.00 97.62 94 GLN A O 1
ATOM 745 N N . TRP A 1 95 ? 25.818 1.409 -40.409 1.00 98.06 95 TRP A N 1
ATOM 746 C CA . TRP A 1 95 ? 24.933 0.246 -40.435 1.00 98.06 95 TRP A CA 1
ATOM 747 C C . TRP A 1 95 ? 24.920 -0.472 -39.081 1.00 98.06 95 TRP A C 1
ATOM 749 O O . TRP A 1 95 ? 23.845 -0.774 -38.569 1.00 98.06 95 TRP A O 1
ATOM 759 N N . ASP A 1 96 ? 26.074 -0.644 -38.433 1.00 98.06 96 ASP A N 1
ATOM 760 C CA . ASP A 1 96 ? 26.165 -1.241 -37.094 1.00 98.06 96 ASP A CA 1
ATOM 761 C C . ASP A 1 96 ? 25.519 -0.377 -36.004 1.00 98.06 96 ASP A C 1
ATOM 763 O O . ASP A 1 96 ? 24.758 -0.895 -35.186 1.00 98.06 96 ASP A O 1
ATOM 767 N N . LYS A 1 97 ? 25.697 0.950 -36.043 1.00 97.44 97 LYS A N 1
ATOM 768 C CA . LYS A 1 97 ? 24.950 1.873 -35.165 1.00 97.44 97 LYS A CA 1
ATOM 769 C C . LYS A 1 97 ? 23.440 1.779 -35.387 1.00 97.44 97 LYS A C 1
ATOM 771 O O . LYS A 1 97 ? 22.673 1.847 -34.430 1.00 97.44 97 LYS A O 1
ATOM 776 N N . SER A 1 98 ? 23.002 1.598 -36.634 1.00 97.06 98 SER A N 1
ATOM 777 C CA . SER A 1 98 ? 21.587 1.410 -36.968 1.00 97.06 98 SER A CA 1
ATOM 778 C C . SER A 1 98 ? 21.044 0.068 -36.456 1.00 97.06 98 SER A C 1
ATOM 780 O O . SER A 1 98 ? 19.936 0.036 -35.920 1.00 97.06 98 SER A O 1
ATOM 782 N N . LYS A 1 99 ? 21.831 -1.020 -36.527 1.00 97.19 99 LYS A N 1
ATOM 783 C CA . LYS A 1 99 ? 21.503 -2.309 -35.885 1.00 97.19 99 LYS A CA 1
ATOM 784 C C . LYS A 1 99 ? 21.367 -2.154 -34.370 1.00 97.19 99 LYS A C 1
ATOM 786 O O . LYS A 1 99 ? 20.384 -2.638 -33.819 1.00 97.19 99 LYS A O 1
ATOM 791 N N . GLN A 1 100 ? 22.315 -1.474 -33.719 1.00 97.88 100 GLN A N 1
ATOM 792 C CA . GLN A 1 100 ? 22.279 -1.252 -32.273 1.00 97.88 100 GLN A CA 1
ATOM 793 C C . GLN A 1 100 ? 21.045 -0.436 -31.878 1.00 97.88 100 GLN A C 1
ATOM 795 O O . GLN A 1 100 ? 20.243 -0.911 -31.086 1.00 97.88 100 GLN A O 1
ATOM 800 N N . LEU A 1 101 ? 20.810 0.723 -32.505 1.00 97.69 101 LEU A N 1
ATOM 801 C CA . LEU A 1 101 ? 19.616 1.536 -32.247 1.00 97.69 101 LEU A CA 1
ATOM 802 C C . LEU A 1 101 ? 18.317 0.739 -32.449 1.00 97.69 101 LEU A C 1
ATOM 804 O O . LEU A 1 101 ? 17.389 0.864 -31.654 1.00 97.69 101 LEU A O 1
ATOM 808 N N . LYS A 1 102 ? 18.246 -0.112 -33.481 1.00 96.81 102 LYS A N 1
ATOM 809 C CA . LYS A 1 102 ? 17.104 -1.011 -33.688 1.00 96.81 102 LYS A CA 1
ATOM 810 C C . LYS A 1 102 ? 16.959 -2.038 -32.557 1.00 96.81 102 LYS A C 1
ATOM 812 O O . LYS A 1 102 ? 15.830 -2.349 -32.194 1.00 96.81 102 LYS A O 1
ATOM 817 N N . HIS A 1 103 ? 18.061 -2.563 -32.022 1.00 97.06 103 HIS A N 1
ATOM 818 C CA . HIS A 1 103 ? 18.041 -3.489 -30.891 1.00 97.06 103 HIS A CA 1
ATOM 819 C C . HIS A 1 103 ? 17.532 -2.807 -29.613 1.00 97.06 103 HIS A C 1
ATOM 821 O O . HIS A 1 103 ? 16.587 -3.316 -29.018 1.00 97.06 103 HIS A O 1
ATOM 827 N N . GLU A 1 104 ? 18.056 -1.629 -29.256 1.00 96.62 104 GLU A N 1
ATOM 828 C CA . GLU A 1 104 ? 17.576 -0.863 -28.092 1.00 96.62 104 GLU A CA 1
ATOM 829 C C . GLU A 1 104 ? 16.077 -0.521 -28.225 1.00 96.62 104 GLU A C 1
ATOM 831 O O . GLU A 1 104 ? 15.282 -0.765 -27.319 1.00 96.62 104 GLU A O 1
ATOM 836 N N . LEU A 1 105 ? 15.644 -0.042 -29.401 1.00 97.06 105 LEU A N 1
ATOM 837 C CA . LEU A 1 105 ? 14.229 0.249 -29.676 1.00 97.06 105 LEU A CA 1
ATOM 838 C C . LEU A 1 105 ? 13.331 -1.000 -29.641 1.00 97.06 105 LEU A C 1
ATOM 840 O O . LEU A 1 105 ? 12.133 -0.878 -29.392 1.00 97.06 105 LEU A O 1
ATOM 844 N N . GLN A 1 106 ? 13.884 -2.196 -29.868 1.00 96.56 106 GLN A N 1
ATOM 845 C CA . GLN A 1 106 ? 13.159 -3.462 -29.750 1.00 96.56 106 GLN A CA 1
ATOM 846 C C . GLN A 1 106 ? 13.000 -3.923 -28.287 1.00 96.56 106 GLN A C 1
ATOM 848 O O . GLN A 1 106 ? 12.130 -4.750 -28.021 1.00 96.56 106 GLN A O 1
ATOM 853 N N . GLN A 1 107 ? 13.769 -3.377 -27.336 1.00 96.56 107 GLN A N 1
ATOM 854 C CA . GLN A 1 107 ? 13.585 -3.626 -25.897 1.00 96.56 107 GLN A CA 1
ATOM 855 C C . GLN A 1 107 ? 12.506 -2.725 -25.265 1.00 96.56 107 GLN A C 1
ATOM 857 O O . GLN A 1 107 ? 11.920 -3.088 -24.246 1.00 96.56 107 GLN A O 1
ATOM 862 N N . LEU A 1 108 ? 12.192 -1.575 -25.877 1.00 97.00 108 LEU A N 1
ATOM 863 C CA . LEU A 1 108 ? 11.221 -0.605 -25.350 1.00 97.00 108 LEU A CA 1
ATOM 864 C C . LEU A 1 108 ? 9.817 -1.194 -25.049 1.00 97.00 108 LEU A C 1
ATOM 866 O O . LEU A 1 108 ? 9.249 -0.829 -24.019 1.00 97.00 108 LEU A O 1
ATOM 870 N N . PRO A 1 109 ? 9.244 -2.119 -25.854 1.00 98.06 109 PRO A N 1
ATOM 871 C CA . PRO A 1 109 ? 7.979 -2.777 -25.512 1.00 98.06 109 PRO A CA 1
ATOM 872 C C . PRO A 1 109 ? 8.070 -3.670 -24.267 1.00 98.06 109 PRO A C 1
ATOM 874 O O . PRO A 1 109 ? 7.097 -3.761 -23.522 1.00 98.06 109 PRO A O 1
ATOM 877 N N . THR A 1 110 ? 9.226 -4.294 -24.011 1.00 97.06 110 THR A N 1
ATOM 878 C CA . THR A 1 110 ? 9.460 -5.087 -22.794 1.00 97.06 110 THR A CA 1
ATOM 879 C C . THR A 1 110 ? 9.416 -4.180 -21.569 1.00 97.06 110 THR A C 1
ATOM 881 O O . THR A 1 110 ? 8.622 -4.429 -20.664 1.00 97.06 110 THR A O 1
ATOM 884 N N . LEU A 1 111 ? 10.157 -3.065 -21.600 1.00 97.19 111 LEU A N 1
ATOM 885 C CA . LEU A 1 111 ? 10.143 -2.053 -20.538 1.00 97.19 111 LEU A CA 1
ATOM 886 C C . LEU A 1 111 ? 8.737 -1.468 -20.309 1.00 97.19 111 LEU A C 1
ATOM 888 O O . LEU A 1 111 ? 8.355 -1.229 -19.167 1.00 97.19 111 LEU A O 1
ATOM 892 N N . SER A 1 112 ? 7.942 -1.284 -21.371 1.00 97.88 112 SER A N 1
ATOM 893 C CA . SER A 1 112 ? 6.528 -0.902 -21.239 1.00 97.88 112 SER A CA 1
ATOM 894 C C . SER A 1 112 ? 5.739 -1.958 -20.464 1.00 97.88 112 SER A C 1
ATOM 896 O O . SER A 1 112 ? 5.067 -1.616 -19.501 1.00 97.88 112 SER A O 1
ATOM 898 N N . SER A 1 113 ? 5.867 -3.242 -20.820 1.00 98.12 113 SER A N 1
ATOM 899 C CA . SER A 1 113 ? 5.147 -4.323 -20.131 1.00 98.12 113 SER A CA 1
ATOM 900 C C . SER A 1 113 ? 5.592 -4.534 -18.676 1.00 98.12 113 SER A C 1
ATOM 902 O O . SER A 1 113 ? 4.782 -4.914 -17.832 1.00 98.12 113 SER A O 1
ATOM 904 N N . GLU A 1 114 ? 6.856 -4.242 -18.358 1.00 98.38 114 GLU A N 1
ATOM 905 C CA . GLU A 1 114 ? 7.374 -4.224 -16.986 1.00 98.38 114 GLU A CA 1
ATOM 906 C C . GLU A 1 114 ? 6.798 -3.042 -16.193 1.00 98.38 114 GLU A C 1
ATOM 908 O O . GLU A 1 114 ? 6.354 -3.223 -15.059 1.00 98.38 114 GLU A O 1
ATOM 913 N N . LEU A 1 115 ? 6.720 -1.852 -16.799 1.00 98.44 115 LEU A N 1
ATOM 914 C CA . LEU A 1 115 ? 6.082 -0.676 -16.203 1.00 98.44 115 LEU A CA 1
ATOM 915 C C . LEU A 1 115 ? 4.578 -0.897 -15.970 1.00 98.44 115 LEU A C 1
ATOM 917 O O . LEU A 1 115 ? 4.079 -0.564 -14.896 1.00 98.44 115 LEU A O 1
ATOM 921 N N . ASP A 1 116 ? 3.874 -1.516 -16.921 1.00 98.50 116 ASP A N 1
ATOM 922 C CA . ASP A 1 116 ? 2.465 -1.906 -16.785 1.00 98.50 116 ASP A CA 1
ATOM 923 C C . ASP A 1 116 ? 2.277 -2.922 -15.641 1.00 98.50 116 ASP A C 1
ATOM 925 O O . ASP A 1 116 ? 1.356 -2.797 -14.829 1.00 98.50 116 ASP A O 1
ATOM 929 N N . ALA A 1 117 ? 3.179 -3.903 -15.508 1.00 98.44 117 ALA A N 1
ATOM 930 C CA . ALA A 1 117 ? 3.162 -4.863 -14.403 1.00 98.44 117 ALA A CA 1
ATOM 931 C C . ALA A 1 117 ? 3.426 -4.198 -13.037 1.00 98.44 117 ALA A C 1
ATOM 933 O O . ALA A 1 117 ? 2.760 -4.532 -12.051 1.00 98.44 117 ALA A O 1
ATOM 934 N N . VAL A 1 118 ? 4.343 -3.225 -12.974 1.00 98.38 118 VAL A N 1
ATOM 935 C CA . VAL A 1 118 ? 4.602 -2.424 -11.768 1.00 98.38 118 VAL A CA 1
ATOM 936 C C . VAL A 1 118 ? 3.390 -1.554 -11.425 1.00 98.38 118 VAL A C 1
ATOM 938 O O . VAL A 1 118 ? 2.962 -1.569 -10.272 1.00 98.38 118 VAL A O 1
ATOM 941 N N . ALA A 1 119 ? 2.762 -0.891 -12.399 1.00 98.56 119 ALA A N 1
ATOM 942 C CA . ALA A 1 119 ? 1.535 -0.118 -12.193 1.00 98.56 119 ALA A CA 1
ATOM 943 C C . ALA A 1 119 ? 0.383 -0.994 -11.660 1.00 98.56 119 ALA A C 1
ATOM 945 O O . ALA A 1 119 ? -0.303 -0.613 -10.710 1.00 98.56 119 ALA A O 1
ATOM 946 N N . LEU A 1 120 ? 0.223 -2.210 -12.195 1.00 98.62 120 LEU A N 1
ATOM 947 C CA . LEU A 1 120 ? -0.741 -3.197 -11.697 1.00 98.62 120 LEU A CA 1
ATOM 948 C C . LEU A 1 120 ? -0.403 -3.728 -10.294 1.00 98.62 120 LEU A C 1
ATOM 950 O O . LEU A 1 120 ? -1.319 -4.074 -9.549 1.00 98.62 120 LEU A O 1
ATOM 954 N N . SER A 1 121 ? 0.874 -3.817 -9.909 1.00 98.50 121 SER A N 1
ATOM 955 C CA . SER A 1 121 ? 1.247 -4.156 -8.525 1.00 98.50 121 SER A CA 1
ATOM 956 C C . SER A 1 121 ? 0.994 -2.999 -7.556 1.00 98.50 121 SER A C 1
ATOM 958 O O . SER A 1 121 ? 0.445 -3.227 -6.481 1.00 98.50 121 SER A O 1
ATOM 960 N N . LEU A 1 122 ? 1.287 -1.760 -7.962 1.00 98.50 122 LEU A N 1
ATOM 961 C CA . LEU A 1 122 ? 1.047 -0.559 -7.167 1.00 98.50 122 LEU A CA 1
ATOM 962 C C . LEU A 1 122 ? -0.452 -0.362 -6.908 1.00 98.50 122 LEU A C 1
ATOM 964 O O . LEU A 1 122 ? -0.842 -0.124 -5.771 1.00 98.50 122 LEU A O 1
ATOM 968 N N . GLY A 1 123 ? -1.299 -0.556 -7.926 1.00 98.56 123 GLY A N 1
ATOM 969 C CA . GLY A 1 123 ? -2.757 -0.502 -7.769 1.00 98.56 123 GLY A CA 1
ATOM 970 C C . GLY A 1 123 ? -3.316 -1.562 -6.811 1.00 98.56 123 GLY A C 1
ATOM 971 O O . GLY A 1 123 ? -4.259 -1.285 -6.077 1.00 98.56 123 GLY A O 1
ATOM 972 N N . LYS A 1 124 ? -2.710 -2.759 -6.751 1.00 98.56 124 LYS A N 1
ATOM 973 C CA . LYS A 1 124 ? -3.074 -3.787 -5.756 1.00 98.56 124 LYS A CA 1
ATOM 974 C C . LYS A 1 124 ? -2.662 -3.391 -4.340 1.00 98.56 124 LYS A C 1
ATOM 976 O O . LYS A 1 124 ? -3.418 -3.644 -3.413 1.00 98.56 124 LYS A O 1
ATOM 981 N N . VAL A 1 125 ? -1.483 -2.789 -4.172 1.00 98.62 125 VAL A N 1
ATOM 982 C CA . VAL A 1 125 ? -1.028 -2.295 -2.862 1.00 98.62 125 VAL A CA 1
ATOM 983 C C . VAL A 1 125 ? -1.920 -1.148 -2.388 1.00 98.62 125 VAL A C 1
ATOM 985 O O . VAL A 1 125 ? -2.364 -1.187 -1.249 1.00 98.62 125 VAL A O 1
ATOM 988 N N . ALA A 1 126 ? -2.265 -0.198 -3.264 1.00 98.50 126 ALA A N 1
ATOM 989 C CA . ALA A 1 126 ? -3.186 0.894 -2.945 1.00 98.50 126 ALA A CA 1
ATOM 990 C C . ALA A 1 126 ? -4.551 0.377 -2.455 1.00 98.50 126 ALA A C 1
ATOM 992 O O . ALA A 1 126 ? -4.980 0.749 -1.370 1.00 98.50 126 ALA A O 1
ATOM 993 N N . ALA A 1 127 ? -5.173 -0.563 -3.175 1.00 98.56 127 ALA A N 1
ATOM 994 C CA . ALA A 1 127 ? -6.447 -1.159 -2.760 1.00 98.56 127 ALA A CA 1
ATOM 995 C C . ALA A 1 127 ? -6.364 -1.934 -1.425 1.00 98.56 127 ALA A C 1
ATOM 997 O O . ALA A 1 127 ? -7.337 -1.983 -0.679 1.00 98.56 127 ALA A O 1
ATOM 998 N N . LEU A 1 128 ? -5.210 -2.533 -1.098 1.00 98.75 128 LEU A N 1
ATOM 999 C CA . LEU A 1 128 ? -4.986 -3.169 0.208 1.00 98.75 128 LEU A CA 1
ATOM 1000 C C . LEU A 1 128 ? -4.770 -2.144 1.334 1.00 98.75 128 LEU A C 1
ATOM 1002 O O . LEU A 1 128 ? -5.134 -2.428 2.472 1.00 98.75 128 LEU A O 1
ATOM 1006 N N . CYS A 1 129 ? -4.208 -0.970 1.035 1.00 98.50 129 CYS A N 1
ATOM 1007 C CA . CYS A 1 129 ? -4.144 0.150 1.976 1.00 98.50 129 CYS A CA 1
ATOM 1008 C C . CYS A 1 129 ? -5.537 0.745 2.227 1.00 98.50 129 CYS A C 1
ATOM 1010 O O . CYS A 1 129 ? -5.908 0.888 3.383 1.00 98.50 129 CYS A O 1
ATOM 1012 N N . GLU A 1 130 ? -6.329 0.997 1.180 1.00 98.69 130 GLU A N 1
ATOM 1013 C CA . GLU A 1 130 ? -7.710 1.502 1.291 1.00 98.69 130 GLU A CA 1
ATOM 1014 C C . GLU A 1 130 ? -8.600 0.565 2.136 1.00 98.69 130 GLU A C 1
ATOM 1016 O O . GLU A 1 130 ? -9.333 1.019 3.014 1.00 98.69 130 GLU A O 1
ATOM 1021 N N . GLU A 1 131 ? -8.495 -0.754 1.932 1.00 98.75 131 GLU A N 1
ATOM 1022 C CA . GLU A 1 131 ? -9.190 -1.762 2.750 1.00 98.75 131 GLU A CA 1
ATOM 1023 C C . GLU A 1 131 ? -8.690 -1.774 4.208 1.00 98.75 131 GLU A C 1
ATOM 1025 O O . GLU A 1 131 ? -9.493 -1.864 5.136 1.00 98.75 131 GLU A O 1
ATOM 1030 N N . ALA A 1 132 ? -7.378 -1.646 4.441 1.00 98.69 132 ALA A N 1
ATOM 1031 C CA . ALA A 1 132 ? -6.819 -1.589 5.793 1.00 98.69 132 ALA A CA 1
ATOM 1032 C C . ALA A 1 132 ? -7.219 -0.303 6.542 1.00 98.69 132 ALA A C 1
ATOM 1034 O O . ALA A 1 132 ? -7.529 -0.361 7.729 1.00 98.69 132 ALA A O 1
ATOM 1035 N N . GLU A 1 133 ? -7.262 0.842 5.857 1.00 98.69 133 GLU A N 1
ATOM 1036 C CA . GLU A 1 133 ? -7.753 2.114 6.397 1.00 98.69 133 GLU A CA 1
ATOM 1037 C C . GLU A 1 133 ? -9.241 2.012 6.770 1.00 98.69 133 GLU A C 1
ATOM 1039 O O . GLU A 1 133 ? -9.621 2.383 7.881 1.00 98.69 133 GLU A O 1
ATOM 1044 N N . ALA A 1 134 ? -10.074 1.412 5.911 1.00 98.50 134 ALA A N 1
ATOM 1045 C CA . ALA A 1 134 ? -11.483 1.159 6.217 1.00 98.50 134 ALA A CA 1
ATOM 1046 C C . ALA A 1 134 ? -11.672 0.223 7.430 1.00 98.50 134 ALA A C 1
ATOM 1048 O O . ALA A 1 134 ? -12.527 0.476 8.280 1.00 98.50 134 ALA A O 1
ATOM 1049 N N . GLN A 1 135 ? -10.858 -0.831 7.552 1.00 98.75 135 GLN A N 1
ATOM 1050 C CA . GLN A 1 135 ? -10.887 -1.735 8.709 1.00 98.75 135 GLN A CA 1
ATOM 1051 C C . GLN A 1 135 ? -10.406 -1.063 10.006 1.00 98.75 135 GLN A C 1
ATOM 1053 O O . GLN A 1 135 ? -10.913 -1.394 11.078 1.00 98.75 135 GLN A O 1
ATOM 1058 N N . LEU A 1 136 ? -9.469 -0.110 9.929 1.00 98.75 136 LEU A N 1
ATOM 1059 C CA . LEU A 1 136 ? -9.021 0.671 11.087 1.00 98.75 136 LEU A CA 1
ATOM 1060 C C . LEU A 1 136 ? -10.106 1.628 11.597 1.00 98.75 136 LEU A C 1
ATOM 1062 O O . LEU A 1 136 ? -10.290 1.703 12.808 1.00 98.75 136 LEU A O 1
ATOM 1066 N N . VAL A 1 137 ? -10.871 2.279 10.712 1.00 98.75 137 VAL A N 1
ATOM 1067 C CA . VAL A 1 137 ? -12.021 3.117 11.117 1.00 98.75 137 VAL A CA 1
ATOM 1068 C C . VAL A 1 137 ? -13.076 2.282 11.852 1.00 98.75 137 VAL A C 1
ATOM 1070 O O . VAL A 1 137 ? -13.513 2.656 12.935 1.00 98.75 137 VAL A O 1
ATOM 1073 N N . VAL A 1 138 ? -13.420 1.096 11.335 1.00 98.69 138 VAL A N 1
ATOM 1074 C CA . VAL A 1 138 ? -14.368 0.185 12.011 1.00 98.69 138 VAL A CA 1
ATOM 1075 C C . VAL A 1 138 ? -13.830 -0.309 13.364 1.00 98.69 138 VAL A C 1
ATOM 1077 O O . VAL A 1 138 ? -14.606 -0.553 14.288 1.00 98.69 138 VAL A O 1
ATOM 1080 N N . LEU A 1 139 ? -12.509 -0.456 13.514 1.00 98.56 139 LEU A N 1
ATOM 1081 C CA . LEU A 1 139 ? -11.891 -0.786 14.799 1.00 98.56 139 LEU A CA 1
ATOM 1082 C C . LEU A 1 139 ? -11.954 0.390 15.789 1.00 98.56 139 LEU A C 1
ATOM 1084 O O . LEU A 1 139 ? -12.173 0.157 16.975 1.00 98.56 139 LEU A O 1
ATOM 1088 N N . GLU A 1 140 ? -11.789 1.626 15.317 1.00 98.75 140 GLU A N 1
ATOM 1089 C CA . GLU A 1 140 ? -11.920 2.849 16.118 1.00 98.75 140 GLU A CA 1
ATOM 1090 C C . GLU A 1 140 ? -13.360 3.018 16.635 1.00 98.75 140 GLU A C 1
ATOM 1092 O O . GLU A 1 140 ? -13.552 3.094 17.851 1.00 98.75 140 GLU A O 1
ATOM 1097 N N . ASP A 1 141 ? -14.367 2.904 15.755 1.00 98.62 141 ASP A N 1
ATOM 1098 C CA . ASP A 1 141 ? -15.800 2.893 16.109 1.00 98.62 141 ASP A CA 1
ATOM 1099 C C . ASP A 1 141 ? -16.114 1.864 17.219 1.00 98.62 141 ASP A C 1
ATOM 1101 O O . ASP A 1 141 ? -16.794 2.160 18.206 1.00 98.62 141 ASP A O 1
ATOM 1105 N N . LEU A 1 142 ? -15.602 0.633 17.078 1.00 98.75 142 LEU A N 1
ATOM 1106 C CA . LEU A 1 142 ? -15.819 -0.452 18.044 1.00 98.75 142 LEU A CA 1
ATOM 1107 C C . LEU A 1 142 ? -15.107 -0.210 19.383 1.00 98.75 142 LEU A C 1
ATOM 1109 O O . LEU A 1 142 ? -15.623 -0.616 20.429 1.00 98.75 142 LEU A O 1
ATOM 1113 N N . CYS A 1 143 ? -13.945 0.444 19.375 1.00 98.44 143 CYS A N 1
ATOM 1114 C CA . CYS A 1 143 ? -13.244 0.850 20.591 1.00 98.44 143 CYS A CA 1
ATOM 1115 C C . CYS A 1 143 ? -14.012 1.956 21.329 1.00 98.44 143 CYS A C 1
ATOM 1117 O O . CYS A 1 143 ? -14.244 1.821 22.535 1.00 98.44 143 CYS A O 1
ATOM 1119 N N . GLU A 1 144 ? -14.480 2.991 20.620 1.00 98.56 144 GLU A N 1
ATOM 1120 C CA . GLU A 1 144 ? -15.323 4.039 21.205 1.00 98.56 144 GLU A CA 1
ATOM 1121 C C . GLU A 1 144 ? -16.617 3.465 21.801 1.00 98.56 144 GLU A C 1
ATOM 1123 O O . GLU A 1 144 ? -16.991 3.826 22.923 1.00 98.56 144 GLU A O 1
ATOM 1128 N N . GLU A 1 145 ? -17.283 2.535 21.102 1.00 98.62 145 GLU A N 1
ATOM 1129 C CA . GLU A 1 145 ? -18.499 1.893 21.611 1.00 98.62 145 GLU A CA 1
ATOM 1130 C C . GLU A 1 145 ? -18.218 1.068 22.877 1.00 98.62 145 GLU A C 1
ATOM 1132 O O . GLU A 1 145 ? -18.966 1.157 23.856 1.00 98.62 145 GLU A O 1
ATOM 1137 N N . CYS A 1 146 ? -17.122 0.300 22.897 1.00 98.25 146 CYS A N 1
ATOM 1138 C CA . CYS A 1 146 ? -16.723 -0.499 24.056 1.00 98.25 146 CYS A CA 1
ATOM 1139 C C . CYS A 1 146 ? -16.409 0.373 25.278 1.00 98.25 146 CYS A C 1
ATOM 1141 O O . CYS A 1 146 ? -16.906 0.086 26.371 1.00 98.25 146 CYS A O 1
ATOM 1143 N N . GLU A 1 147 ? -15.642 1.454 25.108 1.00 98.44 147 GLU A N 1
ATOM 1144 C CA . GLU A 1 147 ? -15.387 2.399 26.195 1.00 98.44 147 GLU A CA 1
ATOM 1145 C C . GLU A 1 147 ? -16.670 3.094 26.660 1.00 98.44 147 GLU A C 1
ATOM 1147 O O . GLU A 1 147 ? -16.906 3.215 27.860 1.00 98.44 147 GLU A O 1
ATOM 1152 N N . SER A 1 148 ? -17.517 3.552 25.735 1.00 97.31 148 SER A N 1
ATOM 1153 C CA . SER A 1 148 ? -18.767 4.239 26.070 1.00 97.31 148 SER A CA 1
ATOM 1154 C C . SER A 1 148 ? -19.697 3.330 26.878 1.00 97.31 148 SER A C 1
ATOM 1156 O O . SER A 1 148 ? -20.186 3.714 27.942 1.00 97.31 148 SER A O 1
ATOM 1158 N N . ARG A 1 149 ? -19.829 2.066 26.456 1.00 98.38 149 ARG A N 1
ATOM 1159 C CA . ARG A 1 149 ? -20.568 1.024 27.177 1.00 98.38 149 ARG A CA 1
ATOM 1160 C C . ARG A 1 149 ? -19.967 0.743 28.561 1.00 98.38 149 ARG A C 1
ATOM 1162 O O . ARG A 1 149 ? -20.719 0.570 29.519 1.00 98.38 149 ARG A O 1
ATOM 1169 N N . GLN A 1 150 ? -18.637 0.746 28.695 1.00 98.12 150 GLN A N 1
ATOM 1170 C CA . GLN A 1 150 ? -17.953 0.601 29.987 1.00 98.12 150 GLN A CA 1
ATOM 1171 C C . GLN A 1 150 ? -18.190 1.808 30.912 1.00 98.12 150 GLN A C 1
ATOM 1173 O O . GLN A 1 150 ? -18.395 1.617 32.111 1.00 98.12 150 GLN A O 1
ATOM 1178 N N . ARG A 1 151 ? -18.191 3.033 30.367 1.00 98.19 151 ARG A N 1
ATOM 1179 C CA . ARG A 1 151 ? -18.459 4.285 31.095 1.00 98.19 151 ARG A CA 1
ATOM 1180 C C . ARG A 1 151 ? -19.904 4.332 31.608 1.00 98.19 151 ARG A C 1
ATOM 1182 O O . ARG A 1 151 ? -20.106 4.550 32.801 1.00 98.19 151 ARG A O 1
ATOM 1189 N N . CYS A 1 152 ? -20.897 4.053 30.759 1.00 97.94 152 CYS A N 1
ATOM 1190 C CA . CYS A 1 152 ? -22.304 3.947 31.171 1.00 97.94 152 CYS A CA 1
ATOM 1191 C C . CYS A 1 152 ? -22.493 2.859 32.236 1.00 97.94 152 CYS A C 1
ATOM 1193 O O . CYS A 1 152 ? -22.926 3.153 33.347 1.00 97.94 152 CYS A O 1
ATOM 1195 N N . GLY A 1 153 ? -22.023 1.638 31.959 1.00 98.19 153 GLY A N 1
ATOM 1196 C CA . GLY A 1 153 ? -22.099 0.514 32.891 1.00 98.19 153 GLY A CA 1
ATOM 1197 C C . GLY A 1 153 ? -21.236 0.653 34.153 1.00 98.19 153 GLY A C 1
ATOM 1198 O O . GLY A 1 153 ? -21.208 -0.275 34.960 1.00 98.19 153 GLY A O 1
ATOM 1199 N N . ALA A 1 154 ? -20.495 1.749 34.341 1.00 98.00 154 ALA A N 1
ATOM 1200 C CA . ALA A 1 154 ? -19.917 2.142 35.628 1.00 98.00 154 ALA A CA 1
ATOM 1201 C C . ALA A 1 154 ? -20.874 3.054 36.405 1.00 98.00 154 ALA A C 1
ATOM 1203 O O . ALA A 1 154 ? -21.202 2.741 37.546 1.00 98.00 154 ALA A O 1
ATOM 1204 N N . LEU A 1 155 ? -21.395 4.101 35.757 1.00 97.69 155 LEU A N 1
ATOM 1205 C CA . LEU A 1 155 ? -22.376 5.016 36.348 1.00 97.69 155 LEU A CA 1
ATOM 1206 C C . LEU A 1 155 ? -23.650 4.288 36.805 1.00 97.69 155 LEU A C 1
ATOM 1208 O O . LEU A 1 155 ? -24.155 4.575 37.888 1.00 97.69 155 LEU A O 1
ATOM 1212 N N . ASP A 1 156 ? -24.137 3.317 36.028 1.00 97.75 156 ASP A N 1
ATOM 1213 C CA . ASP A 1 156 ? -25.306 2.514 36.404 1.00 97.75 156 ASP A CA 1
ATOM 1214 C C . ASP A 1 156 ? -25.057 1.727 37.704 1.00 97.75 156 ASP A C 1
ATOM 1216 O O . ASP A 1 156 ? -25.902 1.732 38.600 1.00 97.75 156 ASP A O 1
ATOM 1220 N N . ARG A 1 157 ? -23.863 1.133 37.864 1.00 98.00 157 ARG A N 1
ATOM 1221 C CA . ARG A 1 157 ? -23.468 0.420 39.093 1.00 98.00 157 ARG A CA 1
ATOM 1222 C C . ARG A 1 157 ? -23.324 1.360 40.286 1.00 98.00 157 ARG A C 1
ATOM 1224 O O . ARG A 1 157 ? -23.822 1.031 41.356 1.00 98.00 157 ARG A O 1
ATOM 1231 N N . ASP A 1 158 ? -22.724 2.536 40.109 1.00 97.50 158 ASP A N 1
ATOM 1232 C CA . ASP A 1 158 ? -22.616 3.541 41.178 1.00 97.50 158 ASP A CA 1
ATOM 1233 C C . ASP A 1 158 ? -24.012 4.017 41.646 1.00 97.50 158 ASP A C 1
ATOM 1235 O O . ASP A 1 158 ? -24.247 4.245 42.837 1.00 97.50 158 ASP A O 1
ATOM 1239 N N . VAL A 1 159 ? -24.976 4.121 40.721 1.00 97.94 159 VAL A N 1
ATOM 1240 C CA . VAL A 1 159 ? -26.384 4.436 41.019 1.00 97.94 159 VAL A CA 1
ATOM 1241 C C . VAL A 1 159 ? -27.094 3.270 41.718 1.00 97.94 159 VAL A C 1
ATOM 1243 O O . VAL A 1 159 ? -27.877 3.507 42.645 1.00 97.94 159 VAL A O 1
ATOM 1246 N N . GLU A 1 160 ? -26.835 2.023 41.322 1.00 97.94 160 GLU A N 1
ATOM 1247 C CA . GLU A 1 160 ? -27.363 0.828 41.990 1.00 97.94 160 GLU A CA 1
ATOM 1248 C C . GLU A 1 160 ? -26.809 0.671 43.413 1.00 97.94 160 GLU A C 1
ATOM 1250 O O . GLU A 1 160 ? -27.602 0.528 44.345 1.00 97.94 160 GLU A O 1
ATOM 1255 N N . ASP A 1 161 ? -25.497 0.808 43.622 1.00 98.12 161 ASP A N 1
ATOM 1256 C CA . ASP A 1 161 ? -24.858 0.787 44.946 1.00 98.12 161 ASP A CA 1
ATOM 1257 C C . ASP A 1 161 ? -25.335 1.955 45.831 1.00 98.12 161 ASP A C 1
ATOM 1259 O O . ASP A 1 161 ? -25.599 1.787 47.028 1.00 98.12 161 ASP A O 1
ATOM 1263 N N . GLY A 1 162 ? -25.556 3.140 45.252 1.00 98.06 162 GLY A N 1
ATOM 1264 C CA . GLY A 1 162 ? -26.215 4.247 45.947 1.00 98.06 162 GLY A CA 1
ATOM 1265 C C . GLY A 1 162 ? -27.625 3.870 46.425 1.00 98.06 162 GLY A C 1
ATOM 1266 O O . GLY A 1 162 ? -27.972 4.066 47.596 1.00 98.06 162 GLY A O 1
ATOM 1267 N N . ARG A 1 163 ? -28.438 3.268 45.545 1.00 98.31 163 ARG A N 1
ATOM 1268 C CA . ARG A 1 163 ? -29.792 2.781 45.870 1.00 98.31 163 ARG A CA 1
ATOM 1269 C C . ARG A 1 163 ? -29.770 1.653 46.908 1.00 98.31 163 ARG A C 1
ATOM 1271 O O . ARG A 1 163 ? -30.615 1.667 47.802 1.00 98.31 163 ARG A O 1
ATOM 1278 N N . GLU A 1 164 ? -28.815 0.724 46.845 1.00 98.31 164 GLU A N 1
ATOM 1279 C CA . GLU A 1 164 ? -28.559 -0.310 47.863 1.00 98.31 164 GLU A CA 1
ATOM 1280 C C . GLU A 1 164 ? -28.356 0.320 49.249 1.00 98.31 164 GLU A C 1
ATOM 1282 O O . GLU A 1 164 ? -29.024 -0.061 50.213 1.00 98.31 164 GLU A O 1
ATOM 1287 N N . VAL A 1 165 ? -27.473 1.319 49.359 1.00 98.31 165 VAL A N 1
ATOM 1288 C CA . VAL A 1 165 ? -27.165 1.992 50.632 1.00 98.31 165 VAL A CA 1
ATOM 1289 C C . VAL A 1 165 ? -28.385 2.733 51.189 1.00 98.31 165 VAL A C 1
ATOM 1291 O O . VAL A 1 165 ? -28.688 2.598 52.379 1.00 98.31 165 VAL A O 1
ATOM 1294 N N . PHE A 1 166 ? -29.138 3.459 50.355 1.00 98.06 166 PHE A N 1
ATOM 1295 C CA . PHE A 1 166 ? -30.383 4.104 50.792 1.00 98.06 166 PHE A CA 1
ATOM 1296 C C . PHE A 1 166 ? -31.450 3.089 51.228 1.00 98.06 166 PHE A C 1
ATOM 1298 O O . PHE A 1 166 ? -32.110 3.305 52.249 1.00 98.06 166 PHE A O 1
ATOM 1305 N N . ARG A 1 167 ? -31.587 1.961 50.516 1.00 98.25 167 ARG A N 1
ATOM 1306 C CA . ARG A 1 167 ? -32.516 0.874 50.860 1.00 98.25 167 ARG A CA 1
ATOM 1307 C C . ARG A 1 167 ? -32.196 0.289 52.237 1.00 98.25 167 ARG A C 1
ATOM 1309 O O . ARG A 1 167 ? -33.054 0.319 53.119 1.00 98.25 167 ARG A O 1
ATOM 1316 N N . ARG A 1 168 ? -30.938 -0.116 52.455 1.00 98.38 168 ARG A N 1
ATOM 1317 C CA . ARG A 1 168 ? -30.438 -0.658 53.733 1.00 98.38 168 ARG A CA 1
ATOM 1318 C C . ARG A 1 168 ? -30.608 0.345 54.882 1.00 98.38 168 ARG A C 1
ATOM 1320 O O . ARG A 1 168 ? -31.002 -0.038 55.981 1.00 98.38 168 ARG A O 1
ATOM 1327 N N . LYS A 1 169 ? -30.378 1.645 54.640 1.00 98.31 169 LYS A N 1
ATOM 1328 C CA . LYS A 1 169 ? -30.610 2.706 55.640 1.00 98.31 169 LYS A CA 1
ATOM 1329 C C . LYS A 1 169 ? -32.094 2.851 56.000 1.00 98.31 169 LYS A C 1
ATOM 1331 O O . LYS A 1 169 ? -32.411 2.998 57.179 1.00 98.31 169 LYS A O 1
ATOM 1336 N N . ARG A 1 170 ? -33.003 2.782 55.019 1.00 98.06 170 ARG A N 1
ATOM 1337 C CA . ARG A 1 170 ? -34.459 2.817 55.256 1.00 98.06 170 ARG A CA 1
ATOM 1338 C C . ARG A 1 170 ? -34.930 1.592 56.042 1.00 98.06 170 ARG A C 1
ATOM 1340 O O . ARG A 1 170 ? -35.710 1.734 56.976 1.00 98.06 170 ARG A O 1
ATOM 1347 N N . GLU A 1 171 ? -34.433 0.408 55.695 1.00 98.00 171 GLU A N 1
ATOM 1348 C CA . GLU A 1 171 ? -34.728 -0.850 56.395 1.00 98.00 171 GLU A CA 1
ATOM 1349 C C . GLU A 1 171 ? -34.240 -0.821 57.851 1.00 98.00 171 GLU A C 1
ATOM 1351 O O . GLU A 1 171 ? -34.992 -1.186 58.753 1.00 98.00 171 GLU A O 1
ATOM 1356 N N . ALA A 1 172 ? -33.031 -0.305 58.101 1.00 98.12 172 ALA A N 1
ATOM 1357 C CA . ALA A 1 172 ? -32.491 -0.139 59.450 1.00 98.12 172 ALA A CA 1
ATOM 1358 C C . ALA A 1 172 ? -33.314 0.843 60.305 1.00 98.12 172 ALA A C 1
ATOM 1360 O O . ALA A 1 172 ? -33.639 0.524 61.448 1.00 98.12 172 ALA A O 1
ATOM 1361 N N . LEU A 1 173 ? -33.697 2.002 59.753 1.00 98.12 173 LEU A N 1
ATOM 1362 C CA . LEU A 1 173 ? -34.550 2.979 60.445 1.00 98.12 173 LEU A CA 1
ATOM 1363 C C . LEU A 1 173 ? -35.948 2.413 60.737 1.00 98.12 173 LEU A C 1
ATOM 1365 O O . LEU A 1 173 ? -36.451 2.565 61.847 1.00 98.12 173 LEU A O 1
ATOM 1369 N N . ASN A 1 174 ? -36.552 1.698 59.783 1.00 98.00 174 ASN A N 1
ATOM 1370 C CA . ASN A 1 174 ? -37.839 1.033 59.985 1.00 98.00 174 ASN A CA 1
ATOM 1371 C C . ASN A 1 174 ? -37.756 -0.060 61.069 1.00 98.00 174 ASN A C 1
ATOM 1373 O O . ASN A 1 174 ? -38.639 -0.167 61.916 1.00 98.00 174 ASN A O 1
ATOM 1377 N N . GLY A 1 175 ? -36.665 -0.835 61.093 1.00 98.12 175 GLY A N 1
ATOM 1378 C CA . GLY A 1 175 ? -36.401 -1.828 62.138 1.00 98.12 175 GLY A CA 1
ATOM 1379 C C . GLY A 1 175 ? -36.216 -1.211 63.530 1.00 98.12 175 GLY A C 1
ATOM 1380 O O . GLY A 1 175 ? -36.714 -1.764 64.511 1.00 98.12 175 GLY A O 1
ATOM 1381 N N . GLN A 1 176 ? -35.561 -0.048 63.621 1.00 98.06 176 GLN A N 1
ATOM 1382 C CA . GLN A 1 176 ? -35.451 0.726 64.863 1.00 98.06 176 GLN A CA 1
ATOM 1383 C C . GLN A 1 176 ? -36.825 1.225 65.326 1.00 98.06 176 GLN A C 1
ATOM 1385 O O . GLN A 1 176 ? -37.225 0.924 66.450 1.00 98.06 176 GLN A O 1
ATOM 1390 N N . LEU A 1 177 ? -37.586 1.889 64.449 1.00 97.94 177 LEU A N 1
ATOM 1391 C CA . LEU A 1 177 ? -38.912 2.431 64.764 1.00 97.94 177 LEU A CA 1
ATOM 1392 C C . LEU A 1 177 ? -39.896 1.333 65.208 1.00 97.94 177 LEU A C 1
ATOM 1394 O O . LEU A 1 177 ? -40.599 1.488 66.208 1.00 97.94 177 LEU A O 1
ATOM 1398 N N . ALA A 1 178 ? -39.903 0.188 64.517 1.00 97.75 178 ALA A N 1
ATOM 1399 C CA . ALA A 1 178 ? -40.702 -0.977 64.890 1.00 97.75 178 ALA A CA 1
ATOM 1400 C C . ALA A 1 178 ? -40.262 -1.583 66.236 1.00 97.75 178 ALA A C 1
ATOM 1402 O O . ALA A 1 178 ? -41.107 -1.997 67.034 1.00 97.75 178 ALA A O 1
ATOM 1403 N N . GLY A 1 179 ? -38.954 -1.603 66.521 1.00 97.88 179 GLY A N 1
ATOM 1404 C CA . GLY A 1 179 ? -38.400 -2.030 67.807 1.00 97.88 179 GLY A CA 1
ATOM 1405 C C . GLY A 1 179 ? -38.805 -1.112 68.965 1.00 97.88 179 GLY A C 1
ATOM 1406 O O . GLY A 1 179 ? -39.244 -1.597 70.009 1.00 97.88 179 GLY A O 1
ATOM 1407 N N . GLU A 1 180 ? -38.730 0.205 68.770 1.00 97.81 180 GLU A N 1
ATOM 1408 C CA . GLU A 1 180 ? -39.179 1.210 69.740 1.00 97.81 180 GLU A CA 1
ATOM 1409 C C . GLU A 1 180 ? -40.692 1.161 69.964 1.00 97.81 180 GLU A C 1
ATOM 1411 O O . GLU A 1 180 ? -41.148 1.231 71.106 1.00 97.81 180 GLU A O 1
ATOM 1416 N N . HIS A 1 181 ? -41.484 0.997 68.901 1.00 97.25 181 HIS A N 1
ATOM 1417 C CA . HIS A 1 181 ? -42.932 0.826 69.004 1.00 97.25 181 HIS A CA 1
ATOM 1418 C C . HIS A 1 181 ? -43.289 -0.446 69.789 1.00 97.25 181 HIS A C 1
ATOM 1420 O O . HIS A 1 181 ? -44.034 -0.380 70.767 1.00 97.25 181 HIS A O 1
ATOM 1426 N N . ALA A 1 182 ? -42.684 -1.591 69.455 1.00 97.56 182 ALA A N 1
ATOM 1427 C CA . ALA A 1 182 ? -42.864 -2.835 70.205 1.00 97.56 182 ALA A CA 1
ATOM 1428 C C . ALA A 1 182 ? -42.380 -2.727 71.667 1.00 97.56 182 ALA A C 1
ATOM 1430 O O . ALA A 1 182 ? -42.936 -3.380 72.551 1.00 97.56 182 ALA A O 1
ATOM 1431 N N . GLY A 1 183 ? -41.370 -1.896 71.943 1.00 97.44 183 GLY A N 1
ATOM 1432 C CA . GLY A 1 183 ? -40.960 -1.520 73.297 1.00 97.44 183 GLY A CA 1
ATOM 1433 C C . GLY A 1 183 ? -42.055 -0.749 74.039 1.00 97.44 183 GLY A C 1
ATOM 1434 O O . GLY A 1 183 ? -42.505 -1.197 75.095 1.00 97.44 183 GLY A O 1
ATOM 1435 N N . ARG A 1 184 ? -42.536 0.357 73.451 1.00 97.19 184 ARG A N 1
ATOM 1436 C CA . ARG A 1 184 ? -43.610 1.206 73.997 1.00 97.19 184 ARG A CA 1
ATOM 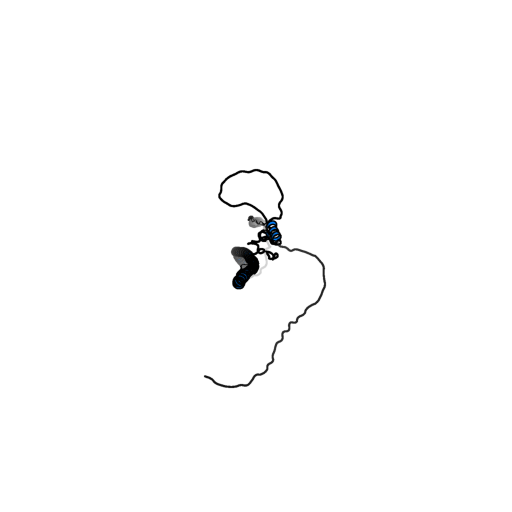1437 C C . ARG A 1 184 ? -44.884 0.412 74.296 1.00 97.19 184 ARG A C 1
ATOM 1439 O O . ARG A 1 184 ? -45.413 0.536 75.398 1.00 97.19 184 ARG A O 1
ATOM 1446 N N . VAL A 1 185 ? -45.326 -0.451 73.375 1.00 97.31 185 VAL A N 1
ATOM 1447 C CA . VAL A 1 185 ? -46.491 -1.337 73.571 1.00 97.31 185 VAL A CA 1
ATOM 1448 C C . VAL A 1 185 ? -46.292 -2.242 74.791 1.00 97.31 185 VAL A C 1
ATOM 1450 O O . VAL A 1 185 ? -47.122 -2.239 75.698 1.00 97.31 185 VAL A O 1
ATOM 1453 N N . ARG A 1 186 ? -45.153 -2.941 74.891 1.00 97.06 186 ARG A N 1
ATOM 1454 C CA . ARG A 1 186 ? -44.852 -3.823 76.036 1.00 97.06 186 ARG A CA 1
ATOM 1455 C C . ARG A 1 186 ? -44.774 -3.074 77.369 1.00 97.06 186 ARG A C 1
ATOM 1457 O O . ARG A 1 186 ? -45.099 -3.651 78.406 1.00 97.06 186 ARG A O 1
ATOM 1464 N N . ASP A 1 187 ? -44.326 -1.818 77.388 1.00 96.69 187 ASP A N 1
ATOM 1465 C CA . ASP A 1 187 ? -44.320 -1.011 78.615 1.00 96.69 187 ASP A CA 1
ATOM 1466 C C . ASP A 1 187 ? -45.694 -0.444 78.981 1.00 96.69 187 ASP A C 1
ATOM 1468 O O . ASP A 1 187 ? -46.020 -0.390 80.172 1.00 96.69 187 ASP A O 1
ATOM 1472 N N . ALA A 1 188 ? -46.537 -0.121 77.997 1.00 95.62 188 ALA A N 1
ATOM 1473 C CA . ALA A 1 188 ? -47.946 0.194 78.221 1.00 95.62 188 ALA A CA 1
ATOM 1474 C C . ALA A 1 188 ? -48.693 -1.016 78.816 1.00 95.62 188 ALA A C 1
ATOM 1476 O O . ALA A 1 188 ? -49.310 -0.886 79.875 1.00 95.62 188 ALA A O 1
ATOM 1477 N N . GLU A 1 189 ? -48.532 -2.210 78.232 1.00 96.25 189 GLU A N 1
ATOM 1478 C CA . GLU A 1 189 ? -49.052 -3.482 78.759 1.00 96.25 189 GLU A CA 1
ATOM 1479 C C . GLU A 1 189 ? -48.568 -3.751 80.194 1.00 96.25 189 GLU A C 1
ATOM 1481 O O . GLU A 1 189 ? -49.371 -4.036 81.087 1.00 96.25 189 GLU A O 1
ATOM 1486 N N . ARG A 1 190 ? -47.257 -3.618 80.462 1.00 96.25 190 ARG A N 1
ATOM 1487 C CA . ARG A 1 190 ? -46.694 -3.760 81.820 1.00 96.25 190 ARG A CA 1
ATOM 1488 C C . ARG A 1 190 ? -47.293 -2.751 82.798 1.00 96.25 190 ARG A C 1
ATOM 1490 O O . ARG A 1 190 ? -47.555 -3.102 83.948 1.00 96.25 190 ARG A O 1
ATOM 1497 N N . CYS A 1 191 ? -47.507 -1.509 82.370 1.00 95.25 191 CYS A N 1
ATOM 1498 C CA . CYS A 1 191 ? -48.106 -0.461 83.192 1.00 95.25 191 CYS A CA 1
ATOM 1499 C C . CYS A 1 191 ? -49.580 -0.762 83.504 1.00 95.25 191 CYS A C 1
ATOM 1501 O O . CYS A 1 191 ? -49.987 -0.692 84.664 1.00 95.25 191 CYS A O 1
ATOM 1503 N N . GLN A 1 192 ? -50.356 -1.189 82.507 1.00 93.44 192 GLN A N 1
ATOM 1504 C CA . GLN A 1 192 ? -51.743 -1.627 82.666 1.00 93.44 192 GLN A CA 1
ATOM 1505 C C . GLN A 1 192 ? -51.847 -2.839 83.605 1.00 93.44 192 GLN A C 1
ATOM 1507 O O . GLN A 1 192 ? -52.653 -2.826 84.534 1.00 93.44 192 GLN A O 1
ATOM 1512 N N . GLN A 1 193 ? -50.981 -3.848 83.448 1.00 93.75 193 GLN A N 1
ATOM 1513 C CA . GLN A 1 193 ? -50.929 -4.993 84.362 1.00 93.75 193 GLN A CA 1
ATOM 1514 C C . GLN A 1 193 ? -50.562 -4.602 85.801 1.00 93.75 193 GLN A C 1
ATOM 1516 O O . GLN A 1 193 ? -51.102 -5.196 86.733 1.00 93.75 193 GLN A O 1
ATOM 1521 N N . ARG A 1 194 ? -49.660 -3.628 86.013 1.00 92.94 194 ARG A N 1
ATOM 1522 C CA . ARG A 1 194 ? -49.362 -3.108 87.362 1.00 92.94 194 ARG A CA 1
ATOM 1523 C C . ARG A 1 194 ? -50.592 -2.447 87.979 1.00 92.94 194 ARG A C 1
ATOM 1525 O O . ARG A 1 194 ? -51.019 -2.898 89.036 1.00 92.94 194 ARG A O 1
ATOM 1532 N N . LYS A 1 195 ? -51.236 -1.511 87.271 1.00 93.94 195 LYS A N 1
ATOM 1533 C CA . LYS A 1 195 ? -52.478 -0.850 87.723 1.00 93.94 195 LYS A CA 1
ATOM 1534 C C . LYS A 1 195 ? -53.580 -1.857 88.081 1.00 93.94 195 LYS A C 1
ATOM 1536 O O . LYS A 1 195 ? -54.254 -1.702 89.095 1.00 93.94 195 LYS A O 1
ATOM 1541 N N . LEU A 1 196 ? -53.749 -2.914 87.280 1.00 92.75 196 LEU A N 1
ATOM 1542 C CA . LEU A 1 196 ? -54.723 -3.978 87.553 1.00 92.75 196 LEU A CA 1
ATOM 1543 C C . LEU A 1 196 ? -54.365 -4.804 88.802 1.00 92.75 196 LEU A C 1
ATOM 1545 O O . LEU A 1 196 ? -55.252 -5.066 89.612 1.00 92.75 196 LEU A O 1
ATOM 1549 N N . ARG A 1 197 ? -53.088 -5.167 89.000 1.00 95.62 197 ARG A N 1
ATOM 1550 C CA . ARG A 1 197 ? -52.616 -5.879 90.208 1.00 95.62 197 ARG A CA 1
ATOM 1551 C C . ARG A 1 197 ? -52.700 -5.018 91.471 1.00 95.62 197 ARG A C 1
ATOM 1553 O O . ARG A 1 197 ? -53.100 -5.516 92.516 1.00 95.62 197 ARG A O 1
ATOM 1560 N N . GLU A 1 198 ? -52.358 -3.737 91.379 1.00 93.44 198 GLU A N 1
ATOM 1561 C CA . GLU A 1 198 ? -52.476 -2.768 92.476 1.00 93.44 198 GLU A CA 1
ATOM 1562 C C . GLU A 1 198 ? -53.944 -2.589 92.887 1.00 93.44 198 GLU A C 1
ATOM 1564 O O . GLU A 1 198 ? -54.264 -2.672 94.072 1.00 93.44 198 GLU A O 1
ATOM 1569 N N . ARG A 1 199 ? -54.859 -2.461 91.913 1.00 90.50 199 ARG A N 1
ATOM 1570 C CA . ARG A 1 199 ? -56.305 -2.403 92.171 1.00 90.50 199 ARG A CA 1
ATOM 1571 C C . ARG A 1 199 ? -56.851 -3.710 92.761 1.00 90.50 199 ARG A C 1
ATOM 1573 O O . ARG A 1 199 ? -57.677 -3.656 93.665 1.00 90.50 199 ARG A O 1
ATOM 1580 N N . GLN A 1 200 ? -56.381 -4.872 92.296 1.00 92.94 200 GLN A N 1
ATOM 1581 C CA . GLN A 1 200 ? -56.727 -6.167 92.897 1.00 92.94 200 GLN A CA 1
ATOM 1582 C C . GLN A 1 200 ? -56.286 -6.229 94.367 1.00 92.94 200 GLN A C 1
ATOM 1584 O O . GLN A 1 200 ? -57.100 -6.547 95.228 1.00 92.94 200 GLN A O 1
ATOM 1589 N N . LYS A 1 201 ? -55.031 -5.862 94.660 1.00 94.44 201 LYS A N 1
ATOM 1590 C CA . LYS A 1 201 ? -54.479 -5.847 96.021 1.00 94.44 201 LYS A CA 1
ATOM 1591 C C . LYS A 1 201 ? -55.243 -4.894 96.945 1.00 94.44 201 LYS A C 1
ATOM 1593 O O . LYS A 1 201 ? -55.512 -5.260 98.079 1.00 94.44 201 LYS A O 1
ATOM 1598 N N . PHE A 1 202 ? -55.649 -3.721 96.456 1.00 91.62 202 PHE A N 1
ATOM 1599 C CA . PHE A 1 202 ? -56.480 -2.783 97.219 1.00 91.62 202 PHE A CA 1
ATOM 1600 C C . PHE A 1 202 ? -57.845 -3.382 97.604 1.00 91.62 202 PHE A C 1
ATOM 1602 O O . PHE A 1 202 ? -58.270 -3.252 98.750 1.00 91.62 202 PHE A O 1
ATOM 1609 N N . PHE A 1 203 ? -58.522 -4.077 96.682 1.00 89.00 203 PHE A N 1
ATOM 1610 C CA . PHE A 1 203 ? -59.777 -4.769 97.000 1.00 89.00 203 PHE A CA 1
ATOM 1611 C C . PHE A 1 203 ? -59.575 -5.956 97.954 1.00 89.00 203 PHE A C 1
ATOM 1613 O O . PHE A 1 203 ? -60.422 -6.196 98.811 1.00 89.00 203 PHE A O 1
ATOM 1620 N N . GLU A 1 204 ? -58.460 -6.678 97.840 1.00 93.00 204 GLU A N 1
ATOM 1621 C CA . GLU A 1 204 ? -58.123 -7.795 98.729 1.00 93.00 204 GLU A CA 1
ATOM 1622 C C . GLU A 1 204 ? -57.780 -7.318 100.154 1.00 93.00 204 GLU A C 1
ATOM 1624 O O . GLU A 1 204 ? -58.247 -7.911 101.124 1.00 93.00 204 GLU A O 1
ATOM 1629 N N . GLU A 1 205 ? -57.072 -6.192 100.298 1.00 91.75 205 GLU A N 1
ATOM 1630 C CA . GLU A 1 205 ? -56.829 -5.524 101.586 1.00 91.75 205 GLU A CA 1
ATOM 1631 C C . GLU A 1 205 ? -58.116 -4.973 102.214 1.00 91.75 205 GLU A C 1
ATOM 1633 O O . GLU A 1 205 ? -58.322 -5.123 103.418 1.00 91.75 205 GLU A O 1
ATOM 1638 N N . ALA A 1 206 ? -59.005 -4.370 101.417 1.00 87.62 206 ALA A N 1
ATOM 1639 C CA . ALA A 1 206 ? -60.308 -3.908 101.896 1.00 87.62 206 ALA A CA 1
ATOM 1640 C C . ALA A 1 206 ? -61.181 -5.079 102.385 1.00 87.62 206 ALA A C 1
ATOM 1642 O O . ALA A 1 206 ? -61.761 -5.006 103.465 1.00 87.62 206 ALA A O 1
ATOM 1643 N N . PHE A 1 207 ? -61.209 -6.191 101.644 1.00 90.12 207 PHE A N 1
ATOM 1644 C CA . PHE A 1 207 ? -61.919 -7.403 102.056 1.00 90.12 207 PHE A CA 1
ATOM 1645 C C . PHE A 1 207 ? -61.323 -8.027 103.328 1.00 90.12 207 PHE A C 1
ATOM 1647 O O . PHE A 1 207 ? -62.066 -8.474 104.200 1.00 90.12 207 PHE A O 1
ATOM 1654 N N . GLN A 1 208 ? -59.994 -8.024 103.480 1.00 90.50 208 GLN A N 1
ATOM 1655 C CA . GLN A 1 208 ? -59.341 -8.467 104.716 1.00 90.50 208 GLN A CA 1
ATOM 1656 C C . GLN A 1 208 ? -59.724 -7.577 105.910 1.00 90.50 208 GLN A C 1
ATOM 1658 O O . GLN A 1 208 ? -60.048 -8.114 106.966 1.00 90.50 208 GLN A O 1
ATOM 1663 N N . GLN A 1 209 ? -59.797 -6.252 105.737 1.00 85.56 209 GLN A N 1
ATOM 1664 C CA . GLN A 1 209 ? -60.282 -5.334 106.779 1.00 85.56 209 GLN A CA 1
ATOM 1665 C C . GLN A 1 209 ? -61.755 -5.583 107.147 1.00 85.56 209 GLN A C 1
ATOM 1667 O O . GLN A 1 209 ? -62.083 -5.607 108.333 1.00 85.56 209 GLN A O 1
ATOM 1672 N N . ASP A 1 210 ? -62.634 -5.824 106.168 1.00 84.00 210 ASP A N 1
ATOM 1673 C CA . ASP A 1 210 ? -64.044 -6.165 106.417 1.00 84.00 210 ASP A CA 1
ATOM 1674 C C . ASP A 1 210 ? -64.177 -7.496 107.194 1.00 84.00 210 ASP A C 1
ATOM 1676 O O . ASP A 1 210 ? -65.003 -7.611 108.105 1.00 84.00 210 ASP A O 1
ATOM 1680 N N . VAL A 1 211 ? -63.330 -8.491 106.896 1.00 85.31 211 VAL A N 1
ATOM 1681 C CA . VAL A 1 211 ? -63.275 -9.778 107.616 1.00 85.31 211 VAL A CA 1
ATOM 1682 C C . VAL A 1 211 ? -62.704 -9.621 109.030 1.00 85.31 211 VAL A C 1
ATOM 1684 O O . VAL A 1 211 ? -63.282 -10.158 109.975 1.00 85.31 211 VAL A O 1
ATOM 1687 N N . GLU A 1 212 ? -61.616 -8.871 109.219 1.00 85.88 212 GLU A N 1
ATOM 1688 C CA . GLU A 1 212 ? -61.054 -8.585 110.548 1.00 85.88 212 GLU A CA 1
ATOM 1689 C C . GLU A 1 212 ? -62.035 -7.791 111.424 1.00 85.88 212 GLU A C 1
ATOM 1691 O O . GLU A 1 212 ? -62.208 -8.105 112.607 1.00 85.88 212 GLU A O 1
ATOM 1696 N N . HIS A 1 213 ? -62.743 -6.812 110.851 1.00 78.25 213 HIS A N 1
ATOM 1697 C CA . HIS A 1 213 ? -63.811 -6.084 111.535 1.00 78.25 213 HIS A CA 1
ATOM 1698 C C . HIS A 1 213 ? -64.975 -7.012 111.910 1.00 78.25 213 HIS A C 1
ATOM 1700 O O . HIS A 1 213 ? -65.460 -6.968 113.040 1.00 78.25 213 HIS A O 1
ATOM 1706 N N . TYR A 1 214 ? -65.411 -7.896 111.008 1.00 83.38 214 TYR A N 1
ATOM 1707 C CA . TYR A 1 214 ? -66.454 -8.878 111.314 1.00 83.38 214 TYR A CA 1
ATOM 1708 C C . TYR A 1 214 ? -66.046 -9.825 112.456 1.00 83.38 214 TYR A C 1
ATOM 1710 O O . TYR A 1 214 ? -66.830 -10.048 113.379 1.00 83.38 214 TYR A O 1
ATOM 1718 N N . LEU A 1 215 ? -64.808 -10.331 112.444 1.00 83.75 215 LEU A N 1
ATOM 1719 C CA . LEU A 1 215 ? -64.281 -11.234 113.474 1.00 83.75 215 LEU A CA 1
ATOM 1720 C C . LEU A 1 215 ? -64.075 -10.555 114.840 1.00 83.75 215 LEU A C 1
ATOM 1722 O O . LEU A 1 215 ? -64.132 -11.234 115.863 1.00 83.75 215 LEU A O 1
ATOM 1726 N N . SER A 1 216 ? -63.843 -9.239 114.872 1.00 81.06 216 SER A N 1
ATOM 1727 C CA . SER A 1 216 ? -63.598 -8.479 116.109 1.00 81.06 216 SER A CA 1
ATOM 1728 C C . SER A 1 216 ? -64.845 -7.801 116.689 1.00 81.06 216 SER A C 1
ATOM 1730 O O . SER A 1 216 ? -64.967 -7.713 117.911 1.00 81.06 216 SER A O 1
ATOM 1732 N N . ALA A 1 217 ? -65.787 -7.358 115.849 1.00 75.56 217 ALA A N 1
ATOM 1733 C CA . ALA A 1 217 ? -67.009 -6.660 116.261 1.00 75.56 217 ALA A CA 1
ATOM 1734 C C . ALA A 1 217 ? -68.288 -7.519 116.177 1.00 75.56 217 ALA A C 1
ATOM 1736 O O . ALA A 1 217 ? -69.325 -7.125 116.709 1.00 75.56 217 ALA A O 1
ATOM 1737 N N . GLY A 1 218 ? -68.250 -8.676 115.504 1.00 67.44 218 GLY A N 1
ATOM 1738 C CA . GLY A 1 218 ? -69.387 -9.598 115.365 1.00 67.44 218 GLY A CA 1
ATOM 1739 C C . GLY A 1 218 ? -70.512 -9.125 114.431 1.00 67.44 218 GLY A C 1
ATOM 1740 O O . GLY A 1 218 ? -71.534 -9.801 114.310 1.00 67.44 218 GLY A O 1
ATOM 1741 N N . LEU A 1 219 ? -70.342 -7.977 113.767 1.00 61.53 219 LEU A N 1
ATOM 1742 C CA . LEU A 1 219 ? -71.316 -7.364 112.863 1.00 61.53 219 LEU A CA 1
ATOM 1743 C C . LEU A 1 219 ? -70.646 -6.985 111.538 1.00 61.53 219 LEU A C 1
ATOM 1745 O O . LEU A 1 219 ? -69.554 -6.413 111.521 1.00 61.53 219 LEU A O 1
ATOM 1749 N N . LEU A 1 220 ? -71.319 -7.297 110.428 1.00 58.66 220 LEU A N 1
ATOM 1750 C CA . LEU A 1 220 ? -70.896 -6.888 109.088 1.00 58.66 220 LEU A CA 1
ATOM 1751 C C . LEU A 1 220 ? -71.262 -5.411 108.868 1.00 58.66 220 LEU A C 1
ATOM 1753 O O . LEU A 1 220 ? -72.363 -4.989 109.236 1.00 58.66 220 LEU A O 1
ATOM 1757 N N . TYR A 1 221 ? -70.370 -4.625 108.262 1.00 54.41 221 TYR A N 1
ATOM 1758 C CA . TYR A 1 221 ? -70.631 -3.204 108.032 1.00 54.41 221 TYR A CA 1
ATOM 1759 C C . TYR A 1 221 ? -71.738 -3.022 106.983 1.00 54.41 221 TYR A C 1
ATOM 1761 O O . TYR A 1 221 ? -71.649 -3.527 105.866 1.00 54.41 221 TYR A O 1
ATOM 1769 N N . SER A 1 222 ? -72.798 -2.290 107.329 1.00 49.19 222 SER A N 1
ATOM 1770 C CA . SER A 1 222 ? -73.835 -1.919 106.360 1.00 49.19 222 SER A CA 1
ATOM 1771 C C . SER A 1 222 ? -73.348 -0.722 105.542 1.00 49.19 222 SER A C 1
ATOM 1773 O O . SER A 1 222 ? -73.064 0.330 106.111 1.00 49.19 222 SER A O 1
ATOM 1775 N N . TYR A 1 223 ? -73.266 -0.861 104.214 1.00 51.72 223 TYR A N 1
ATOM 1776 C CA . TYR A 1 223 ? -72.692 0.133 103.281 1.00 51.72 223 TYR A CA 1
ATOM 1777 C C . TYR A 1 223 ? -73.442 1.488 103.187 1.00 51.72 223 TYR A C 1
ATOM 1779 O O . TYR A 1 223 ? -73.186 2.276 102.282 1.00 51.72 223 TYR A O 1
ATOM 1787 N N . THR A 1 224 ? -74.377 1.782 104.092 1.00 43.84 224 THR A N 1
ATOM 1788 C CA . THR A 1 224 ? -75.309 2.919 104.008 1.00 43.84 224 THR A CA 1
ATOM 1789 C C . THR A 1 224 ? -74.817 4.227 104.632 1.00 43.84 224 THR A C 1
ATOM 1791 O O . THR A 1 224 ? -75.460 5.245 104.406 1.00 43.84 224 THR A O 1
ATOM 1794 N N . ASP A 1 225 ? -73.723 4.228 105.406 1.00 43.09 225 ASP A N 1
ATOM 1795 C CA . ASP A 1 225 ? -73.240 5.423 106.131 1.00 43.09 225 ASP A CA 1
ATOM 1796 C C . ASP A 1 225 ? -71.721 5.658 105.989 1.00 43.09 225 ASP A C 1
ATOM 1798 O O . ASP A 1 225 ? -70.985 5.862 106.954 1.00 43.09 225 ASP A O 1
ATOM 1802 N N . ARG A 1 226 ? -71.220 5.624 104.746 1.00 43.88 226 ARG A N 1
ATOM 1803 C CA . ARG A 1 226 ? -69.962 6.301 104.397 1.00 43.88 226 ARG A CA 1
ATOM 1804 C C . ARG A 1 226 ? -70.240 7.448 103.437 1.00 43.88 226 ARG A C 1
ATOM 1806 O O . ARG A 1 226 ? -70.884 7.271 102.407 1.00 43.88 226 ARG A O 1
ATOM 1813 N N . GLN A 1 227 ? -69.683 8.615 103.763 1.00 38.53 227 GLN A N 1
ATOM 1814 C CA . GLN A 1 227 ? -69.564 9.734 102.829 1.00 38.53 227 GLN A CA 1
ATOM 1815 C C . GLN A 1 227 ? -68.879 9.263 101.539 1.00 38.53 227 GLN A C 1
ATOM 1817 O O . GLN A 1 227 ? -67.987 8.414 101.585 1.00 38.53 227 GLN A O 1
ATOM 1822 N N . ALA A 1 228 ? -69.308 9.808 100.399 1.00 45.59 228 ALA A N 1
ATOM 1823 C CA . ALA A 1 228 ? -68.939 9.314 99.077 1.00 45.59 228 ALA A CA 1
ATOM 1824 C C . ALA A 1 228 ? -67.427 9.417 98.794 1.00 45.59 228 ALA A C 1
ATOM 1826 O O . ALA A 1 228 ? -66.934 10.424 98.287 1.00 45.59 228 ALA A O 1
ATOM 1827 N N . LEU A 1 229 ? -66.701 8.331 99.065 1.00 46.88 229 LEU A N 1
ATOM 1828 C CA . LEU A 1 229 ? -65.416 8.058 98.435 1.00 46.88 229 LEU A CA 1
ATOM 1829 C C . LEU A 1 229 ? -65.701 7.718 96.968 1.00 46.88 229 LEU A C 1
ATOM 1831 O O . LEU A 1 229 ? -66.435 6.772 96.679 1.00 46.88 229 LEU A O 1
ATOM 1835 N N . GLY A 1 230 ? -65.185 8.540 96.055 1.00 47.75 230 GLY A N 1
ATOM 1836 C CA . GLY A 1 230 ? -65.524 8.467 94.635 1.00 47.75 230 GLY A CA 1
ATOM 1837 C C . GLY A 1 230 ? -65.192 7.116 93.995 1.00 47.75 230 GLY A C 1
ATOM 1838 O O . GLY A 1 230 ? -64.128 6.551 94.229 1.00 47.75 230 GLY A O 1
ATOM 1839 N N . SER A 1 231 ? -66.101 6.649 93.137 1.00 45.50 231 SER A N 1
ATOM 1840 C CA . SER A 1 231 ? -65.884 5.568 92.166 1.00 45.50 231 SER A CA 1
ATOM 1841 C C . SER A 1 231 ? -65.514 4.183 92.721 1.00 45.50 231 SER A C 1
ATOM 1843 O O . SER A 1 231 ? -64.525 3.577 92.320 1.00 45.50 231 SER A O 1
ATOM 1845 N N . ILE A 1 232 ? -66.426 3.592 93.502 1.00 48.31 232 ILE A N 1
ATOM 1846 C CA . ILE A 1 232 ? -66.611 2.122 93.553 1.00 48.31 232 ILE A CA 1
ATOM 1847 C C . ILE A 1 232 ? -67.563 1.625 92.439 1.00 48.31 232 ILE A C 1
ATOM 1849 O O . ILE A 1 232 ? -68.350 0.702 92.634 1.00 48.31 232 ILE A O 1
ATOM 1853 N N . SER A 1 233 ? -67.512 2.263 91.262 1.00 44.88 233 SER A N 1
ATOM 1854 C CA . SER A 1 233 ? -68.362 1.952 90.108 1.00 44.88 233 SER A CA 1
ATOM 1855 C C . SER A 1 233 ? -67.617 1.119 89.066 1.00 44.88 233 SER A C 1
ATOM 1857 O O . SER A 1 233 ? -66.726 1.621 88.393 1.00 44.88 233 SER A O 1
ATOM 1859 N N . SER A 1 234 ? -68.077 -0.124 88.908 1.00 48.00 234 SER A N 1
ATOM 1860 C CA . SER A 1 234 ? -68.164 -0.865 87.642 1.00 48.00 234 SER A CA 1
ATOM 1861 C C . SER A 1 234 ? -66.902 -1.095 86.784 1.00 48.00 234 SER A C 1
ATOM 1863 O O . SER A 1 234 ? -65.773 -0.701 87.071 1.00 48.00 234 SER A O 1
ATOM 1865 N N . MET A 1 235 ? -67.121 -1.832 85.695 1.00 51.66 235 MET A N 1
ATOM 1866 C CA . MET A 1 235 ? -66.166 -2.030 84.615 1.00 51.66 235 MET A CA 1
ATOM 1867 C C . MET A 1 235 ? -66.362 -0.939 83.562 1.00 51.66 235 MET A C 1
ATOM 1869 O O . MET A 1 235 ? -66.906 -1.185 82.487 1.00 51.66 235 MET A O 1
ATOM 1873 N N . GLU A 1 236 ? -65.880 0.262 83.874 1.00 52.03 236 GLU A N 1
ATOM 1874 C CA . GLU A 1 236 ? -65.557 1.262 82.856 1.00 52.03 236 GLU A CA 1
ATOM 1875 C C . GLU A 1 236 ? -64.394 0.720 82.008 1.00 52.03 236 GLU A C 1
ATOM 1877 O O . GLU A 1 236 ? -63.209 0.935 82.261 1.00 52.03 236 GLU A O 1
ATOM 1882 N N . VAL A 1 237 ? -64.766 -0.054 80.985 1.00 51.44 237 VAL A N 1
ATOM 1883 C CA . VAL A 1 237 ? -64.122 0.076 79.680 1.00 51.44 237 VAL A CA 1
ATOM 1884 C C . VAL A 1 237 ? -64.295 1.542 79.310 1.00 51.44 237 VAL A C 1
ATOM 1886 O O . VAL A 1 237 ? -65.431 2.003 79.224 1.00 51.44 237 VAL A O 1
ATOM 1889 N N . ASN A 1 238 ? -63.199 2.276 79.124 1.00 49.78 238 ASN A N 1
ATOM 1890 C CA . ASN A 1 238 ? -63.271 3.666 78.690 1.00 49.78 238 ASN A CA 1
ATOM 1891 C C . ASN A 1 238 ? -63.755 3.710 77.231 1.00 49.78 238 ASN A C 1
ATOM 1893 O O . ASN A 1 238 ? -62.937 3.814 76.320 1.00 49.78 238 ASN A O 1
ATOM 1897 N N . VAL A 1 239 ? -65.067 3.613 77.006 1.00 50.31 239 VAL A N 1
ATOM 1898 C CA . VAL A 1 239 ? -65.681 3.798 75.682 1.00 50.31 239 VAL A CA 1
ATOM 1899 C C . VAL A 1 239 ? -65.301 5.183 75.156 1.00 50.31 239 VAL A C 1
ATOM 1901 O O . VAL A 1 239 ? -64.795 5.292 74.049 1.00 50.31 239 VAL A O 1
ATOM 1904 N N . ASP A 1 240 ? -65.358 6.189 76.023 1.00 51.53 240 ASP A N 1
ATOM 1905 C CA . ASP A 1 240 ? -64.973 7.581 75.792 1.00 51.53 240 ASP A CA 1
ATOM 1906 C C . ASP A 1 240 ? -63.478 7.763 75.433 1.00 51.53 240 ASP A C 1
ATOM 1908 O O . ASP A 1 240 ? -63.113 8.749 74.805 1.00 51.53 240 ASP A O 1
ATOM 1912 N N . LEU A 1 241 ? -62.593 6.820 75.804 1.00 55.19 241 LEU A N 1
ATOM 1913 C CA . LEU A 1 241 ? -61.172 6.818 75.394 1.00 55.19 241 LEU A CA 1
ATOM 1914 C C . LEU A 1 241 ? -60.912 5.891 74.193 1.00 55.19 241 LEU A C 1
ATOM 1916 O O . LEU A 1 241 ? -59.842 5.947 73.600 1.00 55.19 241 LEU A O 1
ATOM 1920 N N . LEU A 1 242 ? -61.873 5.039 73.832 1.00 57.25 242 LEU A N 1
ATOM 1921 C CA . LEU A 1 242 ? -61.854 4.236 72.609 1.00 57.25 242 LEU A CA 1
ATOM 1922 C C . LEU A 1 242 ? -62.418 5.038 71.424 1.00 57.25 242 LEU A C 1
ATOM 1924 O O . LEU A 1 242 ? -61.900 4.934 70.320 1.00 57.25 242 LEU A O 1
ATOM 1928 N N . GLU A 1 243 ? -63.420 5.885 71.677 1.00 54.84 243 GLU A N 1
ATOM 1929 C CA . GLU A 1 243 ? -63.936 6.918 70.765 1.00 54.84 243 GLU A CA 1
ATOM 1930 C C . GLU A 1 243 ? -62.942 8.080 70.582 1.00 54.84 243 GLU A C 1
ATOM 1932 O O . GLU A 1 243 ? -62.963 8.753 69.560 1.00 54.84 243 GLU A O 1
ATOM 1937 N N . GLN A 1 244 ? -62.026 8.272 71.540 1.00 50.22 244 GLN A N 1
ATOM 1938 C CA . GLN A 1 244 ? -60.945 9.267 71.495 1.00 50.22 244 GLN A CA 1
ATOM 1939 C C . GLN A 1 244 ? -59.556 8.639 71.252 1.00 50.22 244 GLN A C 1
ATOM 1941 O O . GLN A 1 244 ? -58.525 9.272 71.476 1.00 50.22 244 GLN A O 1
ATOM 1946 N N . MET A 1 245 ? -59.517 7.387 70.780 1.00 53.00 245 MET A N 1
ATOM 1947 C CA . MET A 1 245 ? -58.317 6.785 70.199 1.00 53.00 245 MET A CA 1
ATOM 1948 C C . MET A 1 245 ? -58.305 7.079 68.696 1.00 53.00 245 MET A C 1
ATOM 1950 O O . MET A 1 245 ? -58.550 6.190 67.879 1.00 53.00 245 MET A O 1
ATOM 1954 N N . ASP A 1 246 ? -58.032 8.334 68.337 1.00 52.47 246 ASP A N 1
ATOM 1955 C CA . ASP A 1 246 ? -57.786 8.717 66.947 1.00 52.47 246 ASP A CA 1
ATOM 1956 C C . ASP A 1 246 ? -56.598 7.901 66.408 1.00 52.47 246 ASP A C 1
ATOM 1958 O O . ASP A 1 246 ? -55.453 8.076 66.821 1.00 52.47 246 ASP A O 1
ATOM 1962 N N . ILE A 1 247 ? -56.878 6.964 65.496 1.00 53.59 247 ILE A N 1
ATOM 1963 C CA . ILE A 1 247 ? -55.867 6.081 64.877 1.00 53.59 247 ILE A CA 1
ATOM 1964 C C . ILE A 1 247 ? -54.973 6.855 63.886 1.00 53.59 247 ILE A C 1
ATOM 1966 O O . ILE A 1 247 ? -53.958 6.338 63.424 1.00 53.59 247 ILE A O 1
ATOM 1970 N N . LEU A 1 248 ? -55.321 8.110 63.594 1.00 56.53 248 LEU A N 1
ATOM 1971 C CA . LEU A 1 248 ? -54.461 9.070 62.919 1.00 56.53 248 LEU A CA 1
ATOM 1972 C C . LEU A 1 248 ? -53.859 10.003 63.976 1.00 56.53 248 LEU A C 1
ATOM 1974 O O . LEU A 1 248 ? -54.535 10.916 64.452 1.00 56.53 248 LEU A O 1
ATOM 1978 N N . ASP A 1 249 ? -52.561 9.849 64.256 1.00 55.28 249 ASP A N 1
ATOM 1979 C CA . ASP A 1 249 ? -51.765 11.017 64.640 1.00 55.28 249 ASP A CA 1
ATOM 1980 C C . ASP A 1 249 ? -51.969 12.055 63.525 1.00 55.28 249 ASP A C 1
ATOM 1982 O O . ASP A 1 249 ? -51.807 11.754 62.342 1.00 55.28 249 ASP A O 1
ATOM 1986 N N . ASN A 1 250 ? -52.350 13.285 63.862 1.00 53.62 250 ASN A N 1
ATOM 1987 C CA . ASN A 1 250 ? -52.726 14.286 62.853 1.00 53.62 250 ASN A CA 1
ATOM 1988 C C . ASN A 1 250 ? -51.545 14.794 61.993 1.00 53.62 250 ASN A C 1
ATOM 1990 O O . ASN A 1 250 ? -51.763 15.530 61.034 1.00 53.62 250 ASN A O 1
ATOM 1994 N N . SER A 1 251 ? -50.323 14.319 62.265 1.00 56.25 251 SER A N 1
ATOM 1995 C CA . SER A 1 251 ? -49.166 14.401 61.362 1.00 56.25 251 SER A CA 1
ATOM 1996 C C . SER A 1 251 ? -49.204 13.382 60.208 1.00 56.25 251 SER A C 1
ATOM 1998 O O . SER A 1 251 ? -48.622 13.645 59.157 1.00 56.25 251 SER A O 1
ATOM 2000 N N . ASP A 1 252 ? -49.861 12.229 60.374 1.00 60.34 252 ASP A N 1
ATOM 2001 C CA . ASP A 1 252 ? -49.929 11.185 59.341 1.00 60.34 252 ASP A CA 1
ATOM 2002 C C . ASP A 1 252 ? -50.976 11.505 58.267 1.00 60.34 252 ASP A C 1
ATOM 2004 O O . ASP A 1 252 ? -50.835 11.054 57.134 1.00 60.34 252 ASP A O 1
ATOM 2008 N N . GLN A 1 253 ? -51.983 12.338 58.561 1.00 63.69 253 GLN A N 1
ATOM 2009 C CA . GLN A 1 253 ? -52.920 12.821 57.538 1.00 63.69 253 GLN A CA 1
ATOM 2010 C C . GLN A 1 253 ? -52.202 13.673 56.478 1.00 63.69 253 GLN A C 1
ATOM 2012 O O . GLN A 1 253 ? -52.416 13.470 55.287 1.00 63.69 253 GLN A O 1
ATOM 2017 N N . GLU A 1 254 ? -51.291 14.562 56.887 1.00 64.25 254 GLU A N 1
ATOM 2018 C CA . GLU A 1 254 ? -50.472 15.347 55.951 1.00 64.25 254 GLU A CA 1
ATOM 2019 C C . GLU A 1 254 ? -49.509 14.442 55.157 1.00 64.25 254 GLU A C 1
ATOM 2021 O O . GLU A 1 254 ? -49.311 14.640 53.958 1.00 64.25 254 GLU A O 1
ATOM 2026 N N . ALA A 1 255 ? -48.980 13.379 55.776 1.00 64.31 255 ALA A N 1
ATOM 2027 C CA . ALA A 1 255 ? -48.173 12.373 55.082 1.00 64.31 255 ALA A CA 1
ATOM 2028 C C . ALA A 1 255 ? -48.988 11.530 54.078 1.00 64.31 255 ALA A C 1
ATOM 2030 O O . ALA A 1 255 ? -48.478 11.197 53.006 1.00 64.31 255 ALA A O 1
ATOM 2031 N N . LEU A 1 256 ? -50.250 11.210 54.387 1.00 68.38 256 LEU A N 1
ATOM 2032 C CA . LEU A 1 256 ? -51.184 10.530 53.485 1.00 68.38 256 LEU A CA 1
ATOM 2033 C C .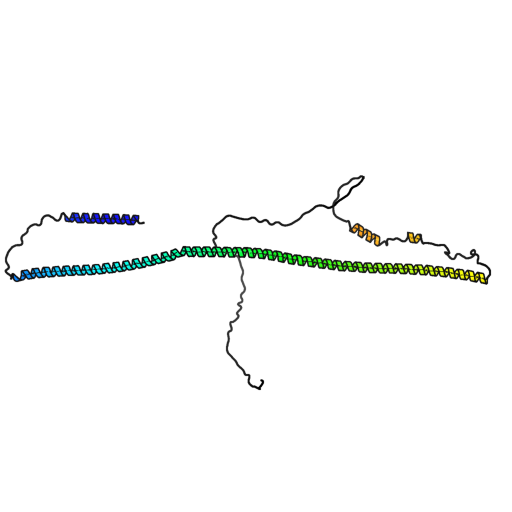 LEU A 1 256 ? -51.584 11.428 52.311 1.00 68.38 256 LEU A C 1
ATOM 2035 O O . LEU A 1 256 ? -51.545 10.972 51.171 1.00 68.38 256 LEU A O 1
ATOM 2039 N N . ASP A 1 257 ? -51.884 12.705 52.554 1.00 71.25 257 ASP A N 1
ATOM 2040 C CA . ASP A 1 257 ? -52.183 13.665 51.489 1.00 71.25 257 ASP A CA 1
ATOM 2041 C C . ASP A 1 257 ? -50.954 13.913 50.593 1.00 71.25 257 ASP A C 1
ATOM 2043 O O . ASP A 1 257 ? -51.097 14.008 49.375 1.00 71.25 257 ASP A O 1
ATOM 2047 N N . VAL A 1 258 ? -49.730 13.913 51.137 1.00 72.00 258 VAL A N 1
ATOM 2048 C CA . VAL A 1 258 ? -48.490 13.934 50.333 1.00 72.00 258 VAL A CA 1
ATOM 2049 C C . VAL A 1 258 ? -48.275 12.624 49.561 1.00 72.00 258 VAL A C 1
ATOM 2051 O O . VAL A 1 258 ? -47.803 12.665 48.425 1.00 72.00 258 VAL A O 1
ATOM 2054 N N . PHE A 1 259 ? -48.641 11.465 50.115 1.00 71.12 259 PHE A N 1
ATOM 2055 C CA . PHE A 1 259 ? -48.534 10.171 49.427 1.00 71.12 259 PHE A CA 1
ATOM 2056 C C . PHE A 1 259 ? -49.561 10.010 48.292 1.00 71.12 259 PHE A C 1
ATOM 2058 O O . PHE A 1 259 ? -49.246 9.417 47.261 1.00 71.12 259 PHE A O 1
ATOM 2065 N N . LEU A 1 260 ? -50.770 10.552 48.461 1.00 70.62 260 LEU A N 1
ATOM 2066 C CA . LEU A 1 260 ? -51.848 10.497 47.470 1.00 70.62 260 LEU A CA 1
ATOM 2067 C C . LEU A 1 260 ? -51.693 11.585 46.396 1.00 70.62 260 LEU A C 1
ATOM 2069 O O . LEU A 1 260 ? -51.685 11.272 45.206 1.00 70.62 260 LEU A O 1
ATOM 2073 N N . ASN A 1 261 ? -51.491 12.847 46.790 1.00 66.06 261 ASN A N 1
ATOM 2074 C CA . ASN A 1 261 ? -51.357 13.963 45.845 1.00 66.06 261 ASN A CA 1
ATOM 2075 C C . ASN A 1 261 ? -49.975 13.985 45.169 1.00 66.06 261 ASN A C 1
ATOM 2077 O O . ASN A 1 261 ? -49.857 14.394 44.016 1.00 66.06 261 ASN A O 1
ATOM 2081 N N . GLY A 1 262 ? -48.934 13.452 45.823 1.00 54.69 262 GLY A N 1
ATOM 2082 C CA . GLY A 1 262 ? -47.610 13.247 45.221 1.00 54.69 262 GLY A CA 1
ATOM 2083 C C . GLY A 1 262 ? -47.588 12.247 44.055 1.00 54.69 262 GLY A C 1
ATOM 2084 O O . GLY A 1 262 ? -46.568 12.129 43.379 1.00 54.69 262 GLY A O 1
ATOM 2085 N N . GLY A 1 263 ? -48.697 11.542 43.801 1.00 55.81 263 GLY A N 1
ATOM 2086 C CA . GLY A 1 263 ? -48.883 10.695 42.624 1.00 55.81 263 GLY A CA 1
ATOM 2087 C C . GLY A 1 263 ? -49.533 11.384 41.417 1.00 55.81 263 GLY A C 1
ATOM 2088 O O . GLY A 1 263 ? -49.512 10.797 40.336 1.00 55.81 263 GLY A O 1
ATOM 2089 N N . ALA A 1 264 ? -50.129 12.578 41.567 1.00 53.31 264 ALA A N 1
ATOM 2090 C CA . ALA A 1 264 ? -50.984 13.157 40.526 1.00 53.31 264 ALA A CA 1
ATOM 2091 C C . ALA A 1 264 ? -51.144 14.694 40.579 1.00 53.31 264 ALA A C 1
ATOM 2093 O O . ALA A 1 264 ? -52.248 15.189 40.776 1.00 53.31 264 ALA A O 1
ATOM 2094 N N . ASP A 1 265 ? -50.073 15.445 40.297 1.00 45.12 265 ASP A N 1
ATOM 2095 C CA . ASP A 1 265 ? -50.185 16.720 39.564 1.00 45.12 265 ASP A CA 1
ATOM 2096 C C . ASP A 1 265 ? -48.814 17.157 38.995 1.00 45.12 265 ASP A C 1
ATOM 2098 O O . ASP A 1 265 ? -47.797 17.100 39.682 1.00 45.12 265 ASP A O 1
ATOM 2102 N N . GLY A 1 266 ? -48.691 17.597 37.740 1.00 40.00 266 GLY A N 1
ATOM 2103 C CA . GLY A 1 266 ? -49.701 17.579 36.680 1.00 40.00 266 GLY A CA 1
ATOM 2104 C C . GLY A 1 266 ? -49.197 18.219 35.381 1.00 40.00 266 GLY A C 1
ATOM 2105 O O . GLY A 1 266 ? -48.428 19.178 35.417 1.00 40.00 266 GLY A O 1
ATOM 2106 N N . THR A 1 267 ? -49.607 17.686 34.224 1.00 34.09 267 THR A N 1
ATOM 2107 C CA . THR A 1 267 ? -49.795 18.428 32.951 1.00 34.09 267 THR A CA 1
ATOM 2108 C C . THR A 1 267 ? -50.316 17.508 31.842 1.00 34.09 267 THR A C 1
ATOM 2110 O O . THR A 1 267 ? -49.558 16.798 31.184 1.00 34.09 267 THR A O 1
ATOM 2113 N N . SER A 1 268 ? -51.616 17.574 31.567 1.00 40.44 268 SER A N 1
ATOM 2114 C CA . SER A 1 268 ? -52.160 17.490 30.204 1.00 40.44 268 SER A CA 1
ATOM 2115 C C . SER A 1 268 ? -53.576 18.050 30.183 1.00 40.44 268 SER A C 1
ATOM 2117 O O . SER A 1 268 ? -54.266 18.078 31.200 1.00 40.44 268 SER A O 1
ATOM 2119 N N . GLU A 1 269 ? -53.956 18.586 29.031 1.00 38.38 269 GLU A N 1
ATOM 2120 C CA . GLU A 1 269 ? -55.127 19.441 28.878 1.00 38.38 269 GLU A CA 1
ATOM 2121 C C . GLU A 1 269 ? -56.461 18.683 28.962 1.00 38.38 269 GLU A C 1
ATOM 2123 O O . GLU A 1 269 ? -56.547 17.460 28.852 1.00 38.38 269 GLU A O 1
ATOM 2128 N N . ALA A 1 270 ? -57.524 19.466 29.130 1.00 42.47 270 ALA A N 1
ATOM 2129 C CA . ALA A 1 270 ? -58.911 19.037 29.049 1.00 42.47 270 ALA A CA 1
ATOM 2130 C C . ALA A 1 270 ? -59.225 18.203 27.789 1.00 42.47 270 ALA A C 1
ATOM 2132 O O . ALA A 1 270 ? -58.661 18.435 26.721 1.00 42.47 270 ALA A O 1
ATOM 2133 N N . THR A 1 271 ? -60.288 17.393 27.845 1.00 35.56 271 THR A N 1
ATOM 2134 C CA . THR A 1 271 ? -61.581 17.764 27.220 1.00 35.56 271 THR A CA 1
ATOM 2135 C C . THR A 1 271 ? -62.627 16.661 27.382 1.00 35.56 271 THR A C 1
ATOM 2137 O O . THR A 1 271 ? -62.388 15.511 27.035 1.00 35.56 271 THR A O 1
ATOM 2140 N N . GLY A 1 272 ? -63.849 17.067 27.728 1.00 31.73 272 GLY A N 1
ATOM 2141 C CA . GLY A 1 272 ? -65.057 16.424 27.206 1.00 31.73 272 GLY A CA 1
ATOM 2142 C C . GLY A 1 272 ? -65.808 15.477 28.153 1.00 31.73 272 GLY A C 1
ATOM 2143 O O . GLY A 1 272 ? -65.288 15.143 29.216 1.00 31.73 272 GLY A O 1
ATOM 2144 N N . PRO A 1 273 ? -67.070 15.125 27.818 1.00 60.91 273 PRO A N 1
ATOM 2145 C CA . PRO A 1 273 ? -68.041 14.746 28.843 1.00 60.91 273 PRO A CA 1
ATOM 2146 C C . PRO A 1 273 ? -68.864 13.474 28.546 1.00 60.91 273 PRO A C 1
ATOM 2148 O O . PRO A 1 273 ? -68.748 12.848 27.495 1.00 60.91 273 PRO A O 1
ATOM 2151 N N . ASP A 1 274 ? -69.811 13.254 29.462 1.00 28.88 274 ASP A N 1
ATOM 2152 C CA . ASP A 1 274 ? -71.096 12.548 29.334 1.00 28.88 274 ASP A CA 1
ATOM 2153 C C . ASP A 1 274 ? -71.208 11.168 30.015 1.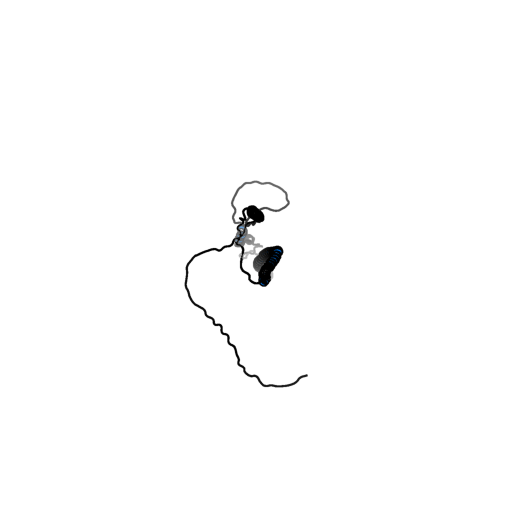00 28.88 274 ASP A C 1
ATOM 2155 O O . ASP A 1 274 ? -70.237 10.572 30.476 1.00 28.88 274 ASP A O 1
ATOM 2159 N N . SER A 1 275 ? -72.459 10.765 30.228 1.00 42.34 275 SER A N 1
ATOM 2160 C CA . SER A 1 275 ? -72.929 9.889 31.300 1.00 42.34 275 SER A CA 1
ATOM 2161 C C . SER A 1 275 ? -73.396 8.511 30.806 1.00 42.34 275 SER A C 1
ATOM 2163 O O . SER A 1 275 ? -73.681 8.317 29.628 1.00 42.34 275 SER A O 1
ATOM 2165 N N . SER A 1 276 ? -73.677 7.633 31.778 1.00 32.66 276 SER A N 1
ATOM 2166 C CA . SER A 1 276 ? -74.614 6.489 31.713 1.00 32.66 276 SER A CA 1
ATOM 2167 C C . SER A 1 276 ? -74.032 5.094 31.424 1.00 32.66 276 SER A C 1
ATOM 2169 O O . SER A 1 276 ? -73.925 4.681 30.281 1.00 32.66 276 SER A O 1
ATOM 2171 N N . GLN A 1 277 ? -73.815 4.352 32.521 1.00 36.75 277 GLN A N 1
ATOM 2172 C CA . GLN A 1 277 ? -74.342 3.000 32.818 1.00 36.75 277 GLN A CA 1
ATOM 2173 C C . GLN A 1 277 ? -74.157 1.779 31.873 1.00 36.75 277 GLN A C 1
ATOM 2175 O O . GLN A 1 277 ? -74.150 1.860 30.656 1.00 36.75 277 GLN A O 1
ATOM 2180 N N . GLU A 1 278 ? -74.224 0.609 32.533 1.00 31.80 278 GLU A N 1
ATOM 2181 C CA . GLU A 1 278 ? -74.633 -0.721 32.028 1.00 31.80 278 GLU A CA 1
ATOM 2182 C C . GLU A 1 278 ? -73.624 -1.602 31.240 1.00 31.80 278 GLU A C 1
ATOM 2184 O O . GLU A 1 278 ? -73.590 -1.629 30.016 1.00 31.80 278 GLU A O 1
ATOM 2189 N N . ASN A 1 279 ? -73.006 -2.516 32.010 1.00 31.86 279 ASN A N 1
ATOM 2190 C CA . ASN A 1 279 ? -73.291 -3.970 31.958 1.00 31.86 279 ASN A CA 1
ATOM 2191 C C . ASN A 1 279 ? -72.348 -4.936 31.180 1.00 31.86 279 ASN A C 1
ATOM 2193 O O . ASN A 1 279 ? -72.171 -4.842 29.974 1.00 31.86 279 ASN A O 1
ATOM 2197 N N . SER A 1 280 ? -71.911 -5.972 31.920 1.00 30.39 280 SER A N 1
ATOM 2198 C CA . SER A 1 280 ? -71.424 -7.313 31.518 1.00 30.39 280 SER A CA 1
ATOM 2199 C C . SER A 1 280 ? -70.128 -7.503 30.707 1.00 30.39 280 SER A C 1
ATOM 2201 O O . SER A 1 280 ? -69.949 -6.947 29.636 1.00 30.39 280 SER A O 1
ATOM 2203 N N . LEU A 1 281 ? -69.293 -8.417 31.242 1.00 35.62 281 LEU A N 1
ATOM 2204 C CA . LEU A 1 281 ? -68.626 -9.575 30.595 1.00 35.62 281 LEU A CA 1
ATOM 2205 C C . LEU A 1 281 ? -68.140 -9.377 29.136 1.00 35.62 281 LEU A C 1
ATOM 2207 O O . LEU A 1 281 ? -68.931 -9.134 28.237 1.00 35.62 281 LEU A O 1
ATOM 2211 N N . GLU A 1 282 ? -66.865 -9.581 28.795 1.00 29.66 282 GLU A N 1
ATOM 2212 C CA . GLU A 1 282 ? -66.055 -10.779 29.085 1.00 29.66 282 GLU A CA 1
ATOM 2213 C C . GLU A 1 282 ? -64.535 -10.481 28.941 1.00 29.66 282 GLU A C 1
ATOM 2215 O O . GLU A 1 282 ? -64.146 -9.406 28.490 1.00 29.66 282 GLU A O 1
ATOM 2220 N N . ALA A 1 283 ? -63.658 -11.422 29.309 1.00 35.31 283 ALA A N 1
ATOM 2221 C CA . ALA A 1 283 ? -62.193 -11.333 29.163 1.00 35.31 283 ALA A CA 1
ATOM 2222 C C . ALA A 1 283 ? -61.689 -12.595 28.423 1.00 35.31 283 ALA A C 1
ATOM 2224 O O . ALA A 1 283 ? -62.277 -13.653 28.660 1.00 35.31 283 ALA A O 1
ATOM 2225 N N . PRO A 1 284 ? -60.628 -12.554 27.575 1.00 42.22 284 PRO A N 1
ATOM 2226 C CA . PRO A 1 284 ? -59.271 -12.243 28.062 1.00 42.22 284 PR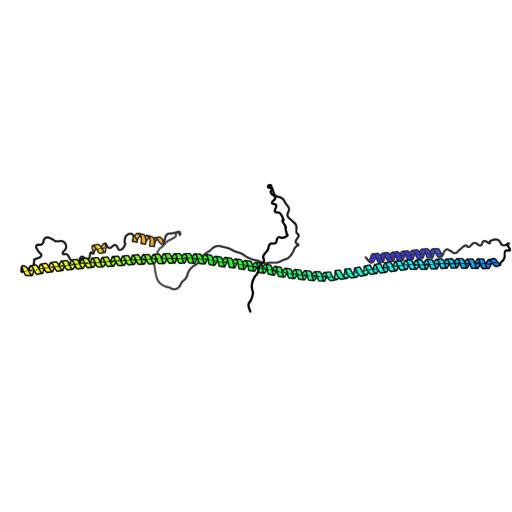O A CA 1
ATOM 2227 C C . PRO A 1 284 ? -58.278 -11.597 27.057 1.00 42.22 284 PRO A C 1
ATOM 2229 O O . PRO A 1 284 ? -58.468 -11.625 25.845 1.00 42.22 284 PRO A O 1
ATOM 2232 N N . GLY A 1 285 ? -57.111 -11.183 27.564 1.00 34.38 285 GLY A N 1
ATOM 2233 C CA . GLY A 1 285 ? -55.867 -11.109 26.776 1.00 34.38 285 GLY A CA 1
ATOM 2234 C C . GLY A 1 285 ? -55.346 -9.698 26.447 1.00 34.38 285 GLY A C 1
ATOM 2235 O O . GLY A 1 285 ? -56.098 -8.734 26.582 1.00 34.38 285 GLY A O 1
ATOM 2236 N N . PRO A 1 286 ? -54.043 -9.551 26.116 1.00 47.62 286 PRO A N 1
ATOM 2237 C CA . PRO A 1 286 ? -53.285 -8.394 26.601 1.00 47.62 286 PRO A CA 1
ATOM 2238 C C . PRO A 1 286 ? -52.604 -7.524 25.519 1.00 47.62 286 PRO A C 1
ATOM 2240 O O . PRO A 1 286 ? -52.692 -7.798 24.328 1.00 47.62 286 PRO A O 1
ATOM 2243 N N . GLU A 1 287 ? -51.873 -6.511 26.011 1.00 35.59 287 GLU A N 1
ATOM 2244 C CA . GLU A 1 287 ? -50.834 -5.703 25.335 1.00 35.59 287 GLU A CA 1
ATOM 2245 C C . GLU A 1 287 ? -51.304 -4.775 24.186 1.00 35.59 287 GLU A C 1
ATOM 2247 O O . GLU A 1 287 ? -51.668 -5.185 23.092 1.00 35.59 287 GLU A O 1
ATOM 2252 N N . GLN A 1 288 ? -51.469 -3.474 24.467 1.00 36.66 288 GLN A N 1
ATOM 2253 C CA . GLN A 1 288 ? -50.429 -2.419 24.388 1.00 36.66 288 GLN A CA 1
ATOM 2254 C C . GLN A 1 288 ? -49.941 -2.170 22.941 1.00 36.66 288 GLN A C 1
ATOM 2256 O O . GLN A 1 288 ? -49.246 -2.983 22.349 1.00 36.66 288 GLN A O 1
ATOM 2261 N N . SER A 1 289 ? -50.401 -1.112 22.262 1.00 35.22 289 SER A N 1
ATOM 2262 C CA . SER A 1 289 ? -49.964 0.300 22.409 1.00 35.22 289 SER A CA 1
ATOM 2263 C C . SER A 1 289 ? -48.471 0.489 22.094 1.00 35.22 289 SER A C 1
ATOM 2265 O O . SER A 1 289 ? -47.629 0.021 22.843 1.00 35.22 289 SER A O 1
ATOM 2267 N N . ARG A 1 290 ? -48.081 1.027 20.927 1.00 31.48 290 ARG A N 1
ATOM 2268 C CA . ARG A 1 290 ? -48.220 2.415 20.400 1.00 31.48 290 ARG A CA 1
ATOM 2269 C C . ARG A 1 290 ? -47.104 3.372 20.859 1.00 31.48 290 ARG A C 1
ATOM 2271 O O . ARG A 1 290 ? -47.115 3.777 22.009 1.00 31.48 290 ARG A O 1
ATOM 2278 N N . CYS A 1 291 ? -46.372 3.891 19.859 1.00 29.25 291 CYS A N 1
ATOM 2279 C CA . CYS A 1 291 ? -45.879 5.283 19.756 1.00 29.25 291 CYS A CA 1
ATOM 2280 C C . CYS A 1 291 ? -44.778 5.751 20.744 1.00 29.25 291 CYS A C 1
ATOM 2282 O O . CYS A 1 291 ? -44.748 5.334 21.888 1.00 29.25 291 CYS A O 1
ATOM 2284 N N . SER A 1 292 ? -43.857 6.660 20.389 1.00 32.09 292 SER A N 1
ATOM 2285 C CA . SER A 1 292 ? -43.521 7.286 19.090 1.00 32.09 292 SER A CA 1
ATOM 2286 C C . SER A 1 292 ? -42.108 7.915 19.128 1.00 32.09 292 SER A C 1
ATOM 2288 O O . SER A 1 292 ? -41.566 8.099 20.207 1.00 32.09 292 SER A O 1
ATOM 2290 N N . ALA A 1 293 ? -41.575 8.234 17.936 1.00 34.03 293 ALA A N 1
ATOM 2291 C CA . ALA A 1 293 ? -40.631 9.303 17.520 1.00 34.03 293 ALA A CA 1
ATOM 2292 C C . ALA A 1 293 ? -39.896 10.201 18.555 1.00 34.03 293 ALA A C 1
ATOM 2294 O O . ALA A 1 293 ? -40.446 10.517 19.599 1.00 34.03 293 ALA A O 1
ATOM 2295 N N . SER A 1 294 ? -38.764 10.873 18.280 1.00 33.84 294 SER A N 1
ATOM 2296 C CA . SER A 1 294 ? -37.655 10.877 17.278 1.00 33.84 294 SER A CA 1
ATOM 2297 C C . SER A 1 294 ? -36.718 12.045 17.713 1.00 33.84 294 SER A C 1
ATOM 2299 O O . SER A 1 294 ? -37.115 12.838 18.561 1.00 33.84 294 SER A O 1
ATOM 2301 N N . SER A 1 295 ? -35.490 12.301 17.245 1.00 39.16 295 SER A N 1
ATOM 2302 C CA . SER A 1 295 ? -34.655 11.872 16.097 1.00 39.16 295 SER A CA 1
ATOM 2303 C C . SER A 1 295 ? -33.203 11.659 16.618 1.00 39.16 295 SER A C 1
ATOM 2305 O O . SER A 1 295 ? -33.005 11.741 17.825 1.00 39.16 295 SER A O 1
ATOM 2307 N N . SER A 1 296 ? -32.123 11.378 15.877 1.00 36.22 296 SER A N 1
ATOM 2308 C CA . SER A 1 296 ? -31.768 11.388 14.436 1.00 36.22 296 SER A CA 1
ATOM 2309 C C . SER A 1 296 ? -30.860 10.152 14.158 1.00 36.22 296 SER A C 1
ATOM 2311 O O . SER A 1 296 ? -30.832 9.259 14.997 1.00 36.22 296 SER A O 1
ATOM 2313 N N . SER A 1 297 ? -30.119 9.926 13.063 1.00 33.69 297 SER A N 1
ATOM 2314 C CA . SER A 1 297 ? -29.724 10.681 11.852 1.00 33.69 297 SER A CA 1
ATOM 2315 C C . SER A 1 297 ? -29.703 9.738 10.630 1.00 33.69 297 SER A C 1
ATOM 2317 O O . SER A 1 297 ? -29.999 8.555 10.768 1.00 33.69 297 SER A O 1
ATOM 2319 N N . THR A 1 298 ? -29.354 10.233 9.431 1.00 33.47 298 THR A N 1
ATOM 2320 C CA . THR A 1 298 ? -29.349 9.416 8.195 1.00 33.47 298 THR A CA 1
ATOM 2321 C C . THR A 1 298 ? -28.038 9.543 7.415 1.00 33.47 298 THR A C 1
ATOM 2323 O O . THR A 1 298 ? -27.582 10.658 7.172 1.00 33.47 298 THR A O 1
ATOM 2326 N N . LEU A 1 299 ? -27.489 8.414 6.957 1.00 35.41 299 LEU A N 1
ATOM 2327 C CA . LEU A 1 299 ? -26.452 8.326 5.921 1.00 35.41 299 LEU A CA 1
ATOM 2328 C C . LEU A 1 299 ? -26.979 7.474 4.755 1.00 35.41 299 LEU A C 1
ATOM 2330 O O . LEU A 1 299 ? -27.750 6.541 4.975 1.00 35.41 299 LEU A O 1
ATOM 2334 N N . THR A 1 300 ? -26.557 7.769 3.522 1.00 42.84 300 THR A N 1
ATOM 2335 C CA . THR A 1 300 ? -26.931 6.998 2.319 1.00 42.84 300 THR A CA 1
ATOM 2336 C C . THR A 1 300 ? -25.769 6.925 1.318 1.00 42.84 300 THR A C 1
ATOM 2338 O O . THR A 1 300 ? -25.325 7.981 0.862 1.00 42.84 300 THR A O 1
ATOM 2341 N N . PRO A 1 301 ? -25.297 5.727 0.921 1.00 47.25 301 PRO A N 1
ATOM 2342 C CA . PRO A 1 301 ? -24.289 5.554 -0.127 1.00 47.25 301 PRO A CA 1
ATOM 2343 C C . PRO A 1 301 ? -24.920 5.364 -1.520 1.00 47.25 301 PRO A C 1
ATOM 2345 O O . PRO A 1 301 ? -26.065 4.931 -1.641 1.00 47.25 301 PRO A O 1
ATOM 2348 N N . THR A 1 302 ? -24.165 5.621 -2.593 1.00 33.69 302 THR A N 1
ATOM 2349 C CA . THR A 1 302 ? -24.448 5.168 -3.976 1.00 33.69 302 THR A CA 1
ATOM 2350 C C . THR A 1 302 ? -23.143 5.165 -4.786 1.00 33.69 302 THR A C 1
ATOM 2352 O O . THR A 1 302 ? -22.243 5.952 -4.500 1.00 33.69 302 THR A O 1
ATOM 2355 N N . SER A 1 303 ? -23.018 4.277 -5.776 1.00 41.44 303 SER A N 1
ATOM 2356 C CA . SER A 1 303 ? -21.781 3.997 -6.518 1.00 41.44 303 SER A CA 1
ATOM 2357 C C . SER A 1 303 ? -21.853 4.323 -8.026 1.00 41.44 303 SER A C 1
ATOM 2359 O O . SER A 1 303 ? -22.901 4.170 -8.641 1.00 41.44 303 SER A O 1
ATOM 2361 N N . ASN A 1 304 ? -20.709 4.785 -8.568 1.00 40.97 304 ASN A N 1
ATOM 2362 C CA . ASN A 1 304 ? -20.037 4.554 -9.878 1.00 40.97 304 ASN A CA 1
ATOM 2363 C C . ASN A 1 304 ? -20.783 3.957 -11.111 1.00 40.97 304 ASN A C 1
ATOM 2365 O O . ASN A 1 304 ? -21.753 3.228 -10.936 1.00 40.97 304 ASN A O 1
ATOM 2369 N N . PRO A 1 305 ? -20.252 4.077 -12.367 1.00 55.06 305 PRO A N 1
ATOM 2370 C CA . PRO A 1 305 ? -19.026 4.770 -12.846 1.00 55.06 305 PRO A CA 1
ATOM 2371 C C . PRO A 1 305 ? -19.198 5.635 -14.136 1.00 55.06 305 PRO A C 1
ATOM 2373 O O . PRO A 1 305 ? -20.228 5.562 -14.800 1.00 55.06 305 PRO A O 1
ATOM 2376 N N . THR A 1 306 ? -18.143 6.359 -14.571 1.00 32.16 306 THR A N 1
ATOM 2377 C CA . THR A 1 306 ? -17.570 6.392 -15.961 1.00 32.16 306 THR A CA 1
ATOM 2378 C C . THR A 1 306 ? -16.361 7.364 -16.046 1.00 32.16 306 THR A C 1
ATOM 2380 O O . THR A 1 306 ? -16.233 8.271 -15.231 1.00 32.16 306 THR A O 1
ATOM 2383 N N . SER A 1 307 ? -15.430 7.126 -16.981 1.00 36.56 307 SER A N 1
ATOM 2384 C CA . SER A 1 307 ? -14.053 7.679 -17.068 1.00 36.56 307 SER A CA 1
ATOM 2385 C C . SER A 1 307 ? -13.899 8.901 -18.036 1.00 36.56 307 SER A C 1
ATOM 2387 O O . SER A 1 307 ? -14.910 9.402 -18.518 1.00 36.56 307 SER A O 1
ATOM 2389 N N . PRO A 1 308 ? -12.680 9.349 -18.442 1.00 52.44 308 PRO A N 1
ATOM 2390 C CA . PRO A 1 308 ? -11.655 10.047 -17.635 1.00 52.44 308 PRO A CA 1
ATOM 2391 C C . PRO A 1 308 ? -11.081 11.340 -18.296 1.00 52.44 308 PRO A C 1
ATOM 2393 O O . PRO A 1 308 ? -11.111 11.478 -19.518 1.00 52.44 308 PRO A O 1
ATOM 2396 N N . ALA A 1 309 ? -10.430 12.241 -17.533 1.00 33.50 309 ALA A N 1
ATOM 2397 C CA . ALA A 1 309 ? -9.627 13.343 -18.109 1.00 33.50 309 ALA A CA 1
ATOM 2398 C C . ALA A 1 309 ? -8.477 13.878 -17.209 1.00 33.50 309 ALA A C 1
ATOM 2400 O O . ALA A 1 309 ? -8.714 14.576 -16.233 1.00 33.50 309 ALA A O 1
ATOM 2401 N N . ILE A 1 310 ? -7.237 13.564 -17.611 1.00 35.22 310 ILE A N 1
ATOM 2402 C CA . ILE A 1 310 ? -5.951 14.295 -17.459 1.00 35.22 310 ILE A CA 1
ATOM 2403 C C . ILE A 1 310 ? -5.760 15.248 -16.249 1.00 35.22 310 ILE A C 1
ATOM 2405 O O . ILE A 1 310 ? -6.231 16.383 -16.235 1.00 35.22 310 ILE A O 1
ATOM 2409 N N . THR A 1 311 ? -4.876 14.849 -15.328 1.00 32.62 311 THR A N 1
ATOM 2410 C CA . THR A 1 311 ? -4.245 15.707 -14.303 1.00 32.62 311 THR A CA 1
ATOM 2411 C C . THR A 1 311 ? -3.294 16.749 -14.910 1.00 32.62 311 THR A C 1
ATOM 2413 O O . THR A 1 311 ? -2.531 16.445 -15.825 1.00 32.62 311 THR A O 1
ATOM 2416 N N . THR A 1 312 ? -3.225 17.960 -14.346 1.00 35.16 312 THR A N 1
ATOM 2417 C CA . THR A 1 312 ? -2.090 18.887 -14.547 1.00 35.16 312 THR A CA 1
ATOM 2418 C C . THR A 1 312 ? -1.823 19.691 -13.271 1.00 35.16 312 THR A C 1
ATOM 2420 O O . THR A 1 312 ? -2.719 20.353 -12.754 1.00 35.16 312 THR A O 1
ATOM 2423 N N . LEU A 1 313 ? -0.591 19.641 -12.752 1.00 38.53 313 LEU A N 1
ATOM 2424 C CA . LEU A 1 313 ? -0.153 20.455 -11.610 1.00 38.53 313 LEU A CA 1
ATOM 2425 C C . LEU A 1 313 ? 0.131 21.901 -12.042 1.00 38.53 313 LEU A C 1
ATOM 2427 O O . LEU A 1 313 ? 0.830 22.096 -13.034 1.00 38.53 313 LEU A O 1
ATOM 2431 N N . CYS A 1 314 ? -0.264 22.884 -11.219 1.00 34.75 314 CYS A N 1
ATOM 2432 C CA . CYS A 1 314 ? 0.683 23.874 -10.673 1.00 34.75 314 CYS A CA 1
ATOM 2433 C C . CYS A 1 314 ? 0.072 24.851 -9.643 1.00 34.75 314 CYS A C 1
ATOM 2435 O O . CYS A 1 314 ? -0.813 25.631 -9.969 1.00 34.75 314 CYS A O 1
ATOM 2437 N N . ARG A 1 315 ? 0.678 24.869 -8.445 1.00 35.94 315 ARG A N 1
ATOM 2438 C CA . ARG A 1 315 ? 1.063 26.050 -7.639 1.00 35.94 315 ARG A CA 1
ATOM 2439 C C . ARG A 1 315 ? 0.064 27.220 -7.439 1.00 35.94 315 ARG A C 1
ATOM 2441 O O . ARG A 1 315 ? -0.135 28.019 -8.352 1.00 35.94 315 ARG A O 1
ATOM 2448 N N . PRO A 1 316 ? -0.326 27.498 -6.178 1.00 39.16 316 PRO A N 1
ATOM 2449 C CA . PRO A 1 316 ? -0.802 28.813 -5.753 1.00 39.16 316 PRO A CA 1
ATOM 2450 C C . PRO A 1 316 ? 0.319 29.864 -5.620 1.00 39.16 316 PRO A C 1
ATOM 2452 O O . PRO A 1 316 ? 1.432 29.587 -5.170 1.00 39.16 316 PRO A O 1
ATOM 2455 N N . SER A 1 317 ? -0.052 31.097 -5.942 1.00 34.50 317 SER A N 1
ATOM 2456 C CA . SER A 1 317 ? 0.524 32.382 -5.518 1.00 34.50 317 SER A CA 1
ATOM 2457 C C . SER A 1 317 ? -0.694 33.210 -5.039 1.00 34.50 317 SER A C 1
ATOM 2459 O O . SER A 1 317 ? -1.784 32.984 -5.557 1.00 34.50 317 SER A O 1
ATOM 2461 N N . THR A 1 318 ? -0.662 34.155 -4.093 1.00 36.44 318 THR A N 1
ATOM 2462 C CA . THR A 1 318 ? 0.430 34.858 -3.388 1.00 36.44 318 THR A CA 1
ATOM 2463 C C . THR A 1 318 ? -0.162 35.617 -2.175 1.00 36.44 318 THR A C 1
ATOM 2465 O O . THR A 1 318 ? -1.376 35.709 -2.074 1.00 36.44 318 THR A O 1
ATOM 2468 N N . TRP A 1 319 ? 0.703 36.247 -1.367 1.00 33.38 319 TRP A N 1
ATOM 2469 C CA . TRP A 1 319 ? 0.521 37.531 -0.644 1.00 33.38 319 TRP A CA 1
ATOM 2470 C C . TRP A 1 319 ? -0.699 37.787 0.283 1.00 33.38 319 TRP A C 1
ATOM 2472 O O . TRP A 1 319 ? -1.784 38.117 -0.166 1.00 33.38 319 TRP A O 1
ATOM 2482 N N . GLU A 1 320 ? -0.427 37.787 1.594 1.00 35.81 320 GLU A N 1
ATOM 2483 C CA . GLU A 1 320 ? -0.898 38.696 2.671 1.00 35.81 320 GLU A CA 1
ATOM 2484 C C . GLU A 1 320 ? -0.191 38.216 3.967 1.00 35.81 320 GLU A C 1
ATOM 2486 O O . GLU A 1 320 ? 0.071 37.022 4.093 1.00 35.81 320 GLU A O 1
ATOM 2491 N N . GLY A 1 321 ? 0.226 39.017 4.954 1.00 32.50 321 GLY A N 1
ATOM 2492 C CA . GLY A 1 321 ? 0.425 40.467 5.078 1.00 32.50 321 GLY A CA 1
ATOM 2493 C C . GLY A 1 321 ? 1.074 40.760 6.455 1.00 32.50 321 GLY A C 1
ATOM 2494 O O . GLY A 1 321 ? 0.744 40.071 7.407 1.00 32.50 321 GLY A O 1
ATOM 2495 N N . ASN A 1 322 ? 2.016 41.716 6.540 1.00 37.06 322 ASN A N 1
ATOM 2496 C CA . ASN A 1 322 ? 2.651 42.298 7.753 1.00 37.06 322 ASN A CA 1
ATOM 2497 C C . ASN A 1 322 ? 2.844 41.440 9.042 1.00 37.06 322 ASN A C 1
ATOM 2499 O O . ASN A 1 322 ? 1.895 41.193 9.772 1.00 37.06 322 ASN A O 1
ATOM 2503 N N . ASP A 1 323 ? 4.097 41.171 9.448 1.00 36.56 323 ASP A N 1
ATOM 2504 C CA . ASP A 1 323 ? 4.796 41.990 10.474 1.00 36.56 323 ASP A CA 1
ATOM 2505 C C . ASP A 1 323 ? 6.204 41.463 10.862 1.00 36.56 323 ASP A C 1
ATOM 2507 O O . ASP A 1 323 ? 6.566 40.310 10.633 1.00 36.56 323 ASP A O 1
ATOM 2511 N N . ARG A 1 324 ? 7.036 42.353 11.431 1.00 40.06 324 ARG A N 1
ATOM 2512 C CA . ARG A 1 324 ? 8.405 42.122 11.958 1.00 40.06 324 ARG A CA 1
ATOM 2513 C C . ARG A 1 324 ? 8.648 43.184 13.055 1.00 40.06 324 ARG A C 1
ATOM 2515 O O . ARG A 1 324 ? 8.359 44.341 12.753 1.00 40.06 324 ARG A O 1
ATOM 2522 N N . PRO A 1 325 ? 9.179 42.886 14.270 1.00 44.81 325 PRO A N 1
ATOM 2523 C CA . PRO A 1 325 ? 10.421 42.124 14.494 1.00 44.81 325 PRO A CA 1
ATOM 2524 C C . PRO A 1 325 ? 10.381 41.104 15.662 1.00 44.81 325 PRO A C 1
ATOM 2526 O O . PRO A 1 325 ? 9.424 41.027 16.420 1.00 44.81 325 PRO A O 1
ATOM 2529 N N . THR A 1 326 ? 11.414 40.273 15.846 1.00 35.00 326 THR A N 1
ATOM 2530 C CA . THR A 1 326 ? 12.551 40.562 16.761 1.00 35.00 326 THR A CA 1
ATOM 2531 C C . THR A 1 326 ? 13.757 39.658 16.444 1.00 35.00 326 THR A C 1
ATOM 2533 O O . THR A 1 326 ? 13.604 38.619 15.811 1.00 35.00 326 THR A O 1
ATOM 2536 N N . VAL A 1 327 ? 14.970 40.074 16.832 1.00 39.78 327 VAL A N 1
ATOM 2537 C CA . VAL A 1 327 ? 16.237 39.361 16.576 1.00 39.78 327 VAL A CA 1
ATOM 2538 C C . VAL A 1 327 ? 16.854 38.865 17.883 1.00 39.78 327 VAL A C 1
ATOM 2540 O O . VAL A 1 327 ? 17.157 39.689 18.741 1.00 39.78 327 VAL A O 1
ATOM 2543 N N . GLN A 1 328 ? 17.151 37.566 17.971 1.00 38.81 328 GLN A N 1
ATOM 2544 C CA . GLN A 1 328 ? 18.272 37.017 18.749 1.00 38.81 328 GLN A CA 1
ATOM 2545 C C . GLN A 1 328 ? 18.828 35.774 18.026 1.00 38.81 328 GLN A C 1
ATOM 2547 O O . GLN A 1 328 ? 18.032 34.932 17.611 1.00 38.81 328 GLN A O 1
ATOM 2552 N N . PRO A 1 329 ? 20.155 35.639 17.851 1.00 51.50 329 PRO A N 1
ATOM 2553 C CA . PRO A 1 329 ? 20.782 34.377 17.477 1.00 51.50 329 PRO A CA 1
ATOM 2554 C C . PRO A 1 329 ? 21.134 33.577 18.740 1.00 51.50 329 PRO A C 1
ATOM 2556 O O . PRO A 1 329 ? 21.791 34.106 19.636 1.00 51.50 329 PRO A O 1
ATOM 2559 N N . LEU A 1 330 ? 20.743 32.303 18.795 1.00 38.59 330 LEU A N 1
ATOM 2560 C CA . LEU A 1 330 ? 21.355 31.352 19.723 1.00 38.59 330 LEU A CA 1
ATOM 2561 C C . LEU A 1 330 ? 22.572 30.732 19.028 1.00 38.59 330 LEU A C 1
ATOM 2563 O O . LEU A 1 330 ? 22.477 30.318 17.873 1.00 38.59 330 LEU A O 1
ATOM 2567 N N . ALA A 1 331 ? 23.702 30.703 19.725 1.00 43.06 331 ALA A N 1
ATOM 2568 C CA . ALA A 1 331 ? 24.883 29.953 19.329 1.00 43.06 331 ALA A CA 1
ATOM 2569 C C . ALA A 1 331 ? 25.102 28.840 20.355 1.00 43.06 331 ALA A C 1
ATOM 2571 O O . ALA A 1 331 ? 24.997 29.087 21.557 1.00 43.06 331 ALA A O 1
ATOM 2572 N N . GLU A 1 332 ? 25.421 27.644 19.877 1.00 49.50 332 GLU A N 1
ATOM 2573 C CA . GLU A 1 332 ? 25.909 26.539 20.694 1.00 49.50 332 GLU A CA 1
ATOM 2574 C C . GLU A 1 332 ? 27.046 25.848 19.931 1.00 49.50 332 GLU A C 1
ATOM 2576 O O . GLU A 1 332 ? 26.911 25.502 18.755 1.00 49.50 332 GLU A O 1
ATOM 2581 N N . ASP A 1 333 ? 28.215 25.780 20.570 1.00 43.16 333 ASP A N 1
ATOM 2582 C CA . ASP A 1 333 ? 29.481 25.451 19.917 1.00 43.16 333 ASP A CA 1
ATOM 2583 C C . ASP A 1 333 ? 29.710 23.941 19.798 1.00 43.16 333 ASP A C 1
ATOM 2585 O O . ASP A 1 333 ? 29.476 23.168 20.728 1.00 43.16 333 ASP A O 1
ATOM 2589 N N . VAL A 1 334 ? 30.277 23.524 18.663 1.00 45.19 334 VAL A N 1
ATOM 2590 C CA . VAL A 1 334 ? 30.820 22.172 18.498 1.00 45.19 334 VAL A CA 1
ATOM 2591 C C . VAL A 1 334 ? 32.208 22.124 19.133 1.00 45.19 334 VAL A C 1
ATOM 2593 O O . VAL A 1 334 ? 33.192 22.531 18.516 1.00 45.19 334 VAL A O 1
ATOM 2596 N N . VAL A 1 335 ? 32.293 21.596 20.354 1.00 41.03 335 VAL A N 1
ATOM 2597 C CA . VAL A 1 335 ? 33.569 21.252 20.996 1.00 41.03 335 VAL A CA 1
ATOM 2598 C C . VAL A 1 335 ? 33.842 19.763 20.804 1.00 41.03 335 VAL A C 1
ATOM 2600 O O . VAL A 1 335 ? 33.067 18.915 21.242 1.00 41.03 335 VAL A O 1
ATOM 2603 N N . VAL A 1 336 ? 34.967 19.455 20.161 1.00 44.88 336 VAL A N 1
ATOM 2604 C CA . VAL A 1 336 ? 35.543 18.108 20.089 1.00 44.88 336 VAL A CA 1
ATOM 2605 C C . VAL A 1 336 ? 36.955 18.205 20.654 1.00 44.88 336 VAL A C 1
ATOM 2607 O O . VAL A 1 336 ? 37.806 18.852 20.049 1.00 44.88 336 VAL A O 1
ATOM 2610 N N . GLU A 1 337 ? 37.200 17.567 21.795 1.00 46.78 337 GLU A N 1
ATOM 2611 C CA . GLU A 1 337 ? 38.544 17.369 22.346 1.00 46.78 337 GLU A CA 1
ATOM 2612 C C . GLU A 1 337 ? 38.771 15.893 22.696 1.00 46.78 337 GLU A C 1
ATOM 2614 O O . GLU A 1 337 ? 37.832 15.112 22.858 1.00 46.78 337 GLU A O 1
ATOM 2619 N N . ASP A 1 338 ? 40.047 15.526 22.748 1.00 46.88 338 ASP A N 1
ATOM 2620 C CA . ASP A 1 338 ? 40.591 14.172 22.847 1.00 46.88 338 ASP A CA 1
ATOM 2621 C C . ASP A 1 338 ? 41.858 14.226 23.737 1.00 46.88 338 ASP A C 1
ATOM 2623 O O . ASP A 1 338 ? 42.372 15.307 24.018 1.00 46.88 338 ASP A O 1
ATOM 2627 N N . ILE A 1 339 ? 42.405 13.062 24.104 1.00 39.56 339 ILE A N 1
ATOM 2628 C CA . ILE A 1 339 ? 43.758 12.845 24.663 1.00 39.56 339 ILE A CA 1
ATOM 2629 C C . ILE A 1 339 ? 43.971 13.063 26.193 1.00 39.56 339 ILE A C 1
ATOM 2631 O O . ILE A 1 339 ? 44.380 14.118 26.662 1.00 39.56 339 ILE A O 1
ATOM 2635 N N . VAL A 1 340 ? 43.865 11.936 26.922 1.00 38.91 340 VAL A N 1
ATOM 2636 C CA . VAL A 1 340 ? 44.822 11.373 27.928 1.00 38.91 340 VAL A CA 1
ATOM 2637 C C . VAL A 1 340 ? 45.173 12.110 29.248 1.00 38.91 340 VAL A C 1
ATOM 2639 O O . VAL A 1 340 ? 45.909 13.090 29.258 1.00 38.91 340 VAL A O 1
ATOM 2642 N N . ALA A 1 341 ? 44.859 11.438 30.373 1.00 36.03 341 ALA A N 1
ATOM 2643 C CA . ALA A 1 341 ? 45.755 11.073 31.505 1.00 36.03 341 ALA A CA 1
ATOM 2644 C C . ALA A 1 341 ? 44.998 10.046 32.394 1.00 36.03 341 ALA A C 1
ATOM 2646 O O . ALA A 1 341 ? 43.853 10.297 32.752 1.00 36.03 341 ALA A O 1
ATOM 2647 N N . ASP A 1 342 ? 45.411 8.788 32.590 1.00 38.91 342 ASP A N 1
ATOM 2648 C CA . ASP A 1 342 ? 46.574 8.231 33.321 1.00 38.91 342 ASP A CA 1
ATOM 2649 C C . ASP A 1 342 ? 46.615 8.509 34.841 1.00 38.91 342 ASP A C 1
ATOM 2651 O O . ASP A 1 342 ? 46.847 9.645 35.255 1.00 38.91 342 ASP A O 1
ATOM 2655 N N . SER A 1 343 ? 46.448 7.451 35.658 1.00 39.56 343 SER A N 1
ATOM 2656 C CA . SER A 1 343 ? 47.122 7.253 36.962 1.00 39.56 343 SER A CA 1
ATOM 2657 C C . SER A 1 343 ? 46.802 5.894 37.624 1.00 39.56 343 SER A C 1
ATOM 2659 O O . SER A 1 343 ? 45.685 5.657 38.068 1.00 39.56 343 SER A O 1
ATOM 2661 N N . ALA A 1 344 ? 47.841 5.060 37.750 1.00 38.91 344 ALA A N 1
ATOM 2662 C CA . ALA A 1 344 ? 48.173 4.143 38.859 1.00 38.91 344 ALA A CA 1
ATOM 2663 C C . ALA A 1 344 ? 47.109 3.246 39.555 1.00 38.91 344 ALA A C 1
ATOM 2665 O O . ALA A 1 344 ? 46.279 3.706 40.336 1.00 38.91 344 ALA A O 1
ATOM 2666 N N . ALA A 1 345 ? 47.343 1.926 39.480 1.00 43.81 345 ALA A N 1
ATOM 2667 C CA . ALA A 1 345 ? 47.141 0.980 40.589 1.00 43.81 345 ALA A CA 1
ATOM 2668 C C . ALA A 1 345 ? 48.195 -0.151 40.512 1.00 43.81 345 ALA A C 1
ATOM 2670 O O . ALA A 1 345 ? 48.428 -0.702 39.435 1.00 43.81 345 ALA A O 1
ATOM 2671 N N . THR A 1 346 ? 48.840 -0.486 41.633 1.00 44.69 346 THR A N 1
ATOM 2672 C CA . THR A 1 346 ? 49.871 -1.540 41.778 1.00 44.69 346 THR A CA 1
ATOM 2673 C C . THR A 1 346 ? 49.745 -2.219 43.149 1.00 44.69 346 THR A C 1
ATOM 2675 O O . THR A 1 346 ? 49.112 -1.636 44.022 1.00 44.69 346 THR A O 1
ATOM 2678 N N . GLU A 1 347 ? 50.401 -3.380 43.329 1.00 44.97 347 GLU A N 1
ATOM 2679 C CA . GLU A 1 347 ? 50.344 -4.282 44.514 1.00 44.97 347 GLU A CA 1
ATOM 2680 C C . GLU A 1 347 ? 49.002 -5.066 44.569 1.00 44.97 347 GLU A C 1
ATOM 2682 O O . GLU A 1 347 ? 47.931 -4.464 44.556 1.00 44.97 347 GLU A O 1
ATOM 2687 N N . SER A 1 348 ? 48.939 -6.383 44.290 1.00 44.81 348 SER A N 1
ATOM 2688 C CA . SER A 1 348 ? 49.508 -7.596 44.952 1.00 44.81 348 SER A CA 1
ATOM 2689 C C . SER A 1 348 ? 48.711 -7.993 46.212 1.00 44.81 348 SER A C 1
ATOM 2691 O O . SER A 1 348 ? 48.433 -7.144 47.045 1.00 44.81 348 SER A O 1
ATOM 2693 N N . ASP A 1 349 ? 48.171 -9.213 46.351 1.00 47.50 349 ASP A N 1
ATOM 2694 C CA . ASP A 1 349 ? 48.908 -10.471 46.585 1.00 47.50 349 ASP A CA 1
ATOM 2695 C C . ASP A 1 349 ? 48.058 -11.769 46.404 1.00 47.50 349 ASP A C 1
ATOM 2697 O O . ASP A 1 349 ? 46.868 -11.722 46.102 1.00 47.50 349 ASP A O 1
ATOM 2701 N N . ASP A 1 350 ? 48.722 -12.915 46.626 1.00 47.22 350 ASP A N 1
ATOM 2702 C CA . ASP A 1 350 ? 48.245 -14.246 47.072 1.00 47.22 350 ASP A CA 1
ATOM 2703 C C . ASP A 1 350 ? 47.289 -15.150 46.242 1.00 47.22 350 ASP A C 1
ATOM 2705 O O . ASP A 1 350 ? 46.069 -15.036 46.244 1.00 47.22 350 ASP A O 1
ATOM 2709 N N . CYS A 1 351 ? 47.925 -16.176 45.654 1.00 46.59 351 CYS A N 1
ATOM 2710 C CA . CYS A 1 351 ? 47.853 -17.612 46.013 1.00 46.59 351 CYS A CA 1
ATOM 2711 C C . CYS A 1 351 ? 46.545 -18.456 45.958 1.00 46.59 351 CYS A C 1
ATOM 2713 O O . CYS A 1 351 ? 45.490 -18.096 46.457 1.00 46.59 351 CYS A O 1
ATOM 2715 N N . GLU A 1 352 ? 46.728 -19.685 45.443 1.00 49.72 352 GLU A N 1
ATOM 2716 C CA . GLU A 1 352 ? 45.990 -20.949 45.680 1.00 49.72 352 GLU A CA 1
ATOM 2717 C C . GLU A 1 352 ? 44.446 -20.981 45.771 1.00 49.72 352 GLU A C 1
ATOM 2719 O O . GLU A 1 352 ? 43.847 -20.650 46.791 1.00 49.72 352 GLU A O 1
ATOM 2724 N N . THR A 1 353 ? 43.815 -21.726 44.848 1.00 50.06 353 THR A N 1
ATOM 2725 C CA . THR A 1 353 ? 43.334 -23.091 45.191 1.00 50.06 353 THR A CA 1
ATOM 2726 C C . THR A 1 353 ? 42.968 -23.961 43.974 1.00 50.06 353 THR A C 1
ATOM 2728 O O . THR A 1 353 ? 42.404 -23.462 43.008 1.00 50.06 353 THR A O 1
ATOM 2731 N N . ALA A 1 354 ? 43.250 -25.268 44.117 1.00 49.03 354 ALA A N 1
ATOM 2732 C CA . ALA A 1 354 ? 42.658 -26.443 43.441 1.00 49.03 354 ALA A CA 1
ATOM 2733 C C . ALA A 1 354 ? 42.531 -26.447 41.898 1.00 49.03 354 ALA A C 1
ATOM 2735 O O . ALA A 1 354 ? 41.419 -26.189 41.386 1.00 49.03 354 ALA A O 1
#

Organism: Eptatretus burgeri (NCBI:txid7764)

InterPro domains:
  IPR007531 Dysbindin [PF04440] (180-307)
  IPR007531 Dysbindin [PTHR16294] (1-348)